Protein AF-A0A644U7Y7-F1 (afdb_monomer_lite)

Secondary structure (DSSP, 8-state):
--SSHHHHHHHHHHHHHHHHHHHHHHHHHHHHHHHHHHHHHHHHHHHHHHHHHHHHHHHHHHHHHHHHHHHHHHHHHHHHHHHHHHHHHHHHHT------TTSHHHHHHHHHHHHHHHHHHHHHHHHHTTTS-----PPPP------PPPPP----------S---HHHHHHHHHHHHHHHHHTT---EEEEE-TTS-TTEEEEEEEETTEEEEEEEETTTTEEEEEE--HHHHTGGGGTT-SS---EEEEEEETT---STTTTSBEEETTEEEEEEEEEEEE-TTS-EEEEEEEE-BSSS-S---EE---HHHHHHHHHHHHHHHHHHHHHHHTT--PPP-

Organism: NCBI:txid1076179

Structure (mmCIF, N/CA/C/O backbone):
data_AF-A0A644U7Y7-F1
#
_entry.id   AF-A0A644U7Y7-F1
#
loop_
_atom_site.group_PDB
_atom_site.id
_atom_site.type_symbol
_atom_site.label_atom_id
_atom_site.label_alt_id
_atom_site.label_comp_id
_atom_site.label_asym_id
_atom_site.label_entity_id
_atom_site.label_seq_id
_atom_site.pdbx_PDB_ins_code
_atom_site.Cartn_x
_atom_site.Cartn_y
_atom_site.Cartn_z
_atom_site.occupancy
_atom_site.B_iso_or_equiv
_atom_site.auth_seq_id
_atom_site.auth_comp_id
_atom_site.auth_asym_id
_atom_site.auth_atom_id
_atom_site.pdbx_PDB_model_num
ATOM 1 N N . MET A 1 1 ? -64.048 54.513 61.763 1.00 50.78 1 MET A N 1
ATOM 2 C CA . MET A 1 1 ? -64.328 53.272 61.010 1.00 50.78 1 MET A CA 1
ATOM 3 C C . MET A 1 1 ? -64.192 53.517 59.497 1.00 50.78 1 MET A C 1
ATOM 5 O O . MET A 1 1 ? -65.028 53.066 58.738 1.00 50.78 1 MET A O 1
ATOM 9 N N . GLU A 1 2 ? -63.136 54.206 59.029 1.00 49.72 2 GLU A N 1
ATOM 10 C CA . GLU A 1 2 ? -63.055 54.606 57.603 1.00 49.72 2 GLU A CA 1
ATOM 11 C C . GLU A 1 2 ? -61.626 54.684 57.024 1.00 49.72 2 GLU A C 1
ATOM 13 O O . GLU A 1 2 ? -61.395 55.284 55.9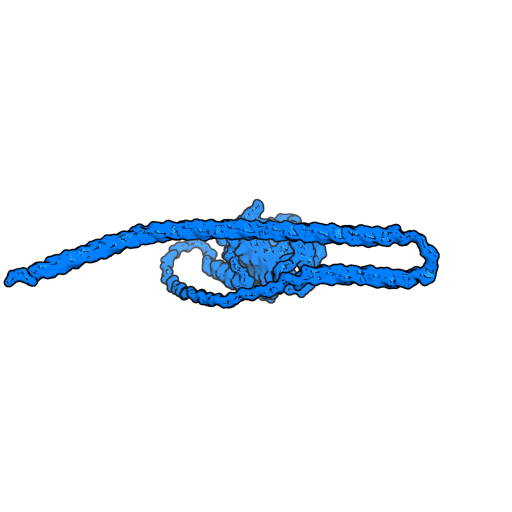85 1.00 49.72 2 GLU A O 1
ATOM 18 N N . THR A 1 3 ? -60.638 54.050 57.664 1.00 51.22 3 THR A N 1
ATOM 19 C CA . THR A 1 3 ? -59.220 54.133 57.241 1.00 51.22 3 THR A CA 1
ATOM 20 C C . THR A 1 3 ? -58.508 52.782 57.138 1.00 51.22 3 THR A C 1
ATOM 22 O O . THR A 1 3 ? -57.287 52.733 57.059 1.00 51.22 3 THR A O 1
ATOM 25 N N . ILE A 1 4 ? -59.254 51.669 57.098 1.00 49.62 4 ILE A N 1
ATOM 26 C CA . ILE A 1 4 ? -58.685 50.313 56.917 1.00 49.62 4 ILE A CA 1
ATOM 27 C C . ILE A 1 4 ? -59.185 49.647 55.614 1.00 49.62 4 ILE A C 1
ATOM 29 O O . ILE A 1 4 ? -58.542 48.739 55.095 1.00 49.62 4 ILE A O 1
ATOM 33 N N . GLY A 1 5 ? -60.268 50.149 55.003 1.00 46.16 5 GLY A N 1
ATOM 34 C CA . GLY A 1 5 ? -60.822 49.605 53.752 1.00 46.16 5 GLY A CA 1
ATOM 35 C C . GLY A 1 5 ? -60.051 49.974 52.476 1.00 46.16 5 GLY A C 1
ATOM 36 O O . GLY A 1 5 ? -60.063 49.207 51.518 1.00 46.16 5 GLY A O 1
ATOM 37 N N . ASN A 1 6 ? -59.326 51.100 52.461 1.00 46.91 6 ASN A N 1
ATOM 38 C CA . ASN A 1 6 ? -58.632 51.575 51.253 1.00 46.91 6 ASN A CA 1
ATOM 39 C C . ASN A 1 6 ? -57.268 50.910 51.005 1.00 46.91 6 ASN A C 1
ATOM 41 O O . ASN A 1 6 ? -56.763 50.936 49.885 1.00 46.91 6 ASN A O 1
ATOM 45 N N . SER A 1 7 ? -56.677 50.272 52.016 1.00 47.53 7 SER A N 1
ATOM 46 C CA . SER A 1 7 ? -55.340 49.674 51.898 1.00 47.53 7 SER A CA 1
ATOM 47 C C . SER A 1 7 ? -55.374 48.247 51.338 1.00 47.53 7 SER A C 1
ATOM 49 O O . SER A 1 7 ? -54.412 47.807 50.716 1.00 47.53 7 SER A O 1
ATOM 51 N N . ILE A 1 8 ? -56.490 47.525 51.500 1.00 50.78 8 ILE A N 1
ATOM 52 C CA . ILE A 1 8 ? -56.623 46.130 51.040 1.00 50.78 8 ILE A CA 1
ATOM 53 C C . ILE A 1 8 ? -56.932 46.067 49.533 1.00 50.78 8 ILE A C 1
ATOM 55 O O . ILE A 1 8 ? -56.407 45.199 48.836 1.00 50.78 8 ILE A O 1
ATOM 59 N N . GLY A 1 9 ? -57.694 47.028 48.996 1.00 46.50 9 GLY A N 1
ATOM 60 C CA . GLY A 1 9 ? -57.989 47.108 47.557 1.00 46.50 9 GLY A CA 1
ATOM 61 C C . GLY A 1 9 ? -56.761 47.426 46.693 1.00 46.50 9 GLY A C 1
ATOM 62 O O . GLY A 1 9 ? -56.581 46.838 45.626 1.00 46.50 9 GLY A O 1
ATOM 63 N N . ILE A 1 10 ? -55.864 48.287 47.184 1.00 49.59 10 ILE A N 1
ATOM 64 C CA . ILE A 1 10 ? -54.634 48.668 46.469 1.00 49.59 10 ILE A CA 1
ATOM 65 C C . ILE A 1 10 ? -53.638 47.498 46.431 1.00 49.59 10 ILE A C 1
ATOM 67 O O . ILE A 1 10 ? -53.015 47.249 45.399 1.00 49.59 10 ILE A O 1
ATOM 71 N N . ILE A 1 11 ? -53.541 46.711 47.507 1.00 52.34 11 ILE A N 1
ATOM 72 C CA . ILE A 1 11 ? -52.658 45.534 47.555 1.00 52.34 11 ILE A CA 1
ATOM 73 C C . ILE A 1 11 ? -53.160 44.422 46.611 1.00 52.34 11 ILE A C 1
ATOM 75 O O . ILE A 1 11 ? -52.349 43.768 45.953 1.00 52.34 11 ILE A O 1
ATOM 79 N N . TRP A 1 12 ? -54.479 44.252 46.454 1.00 45.38 12 TRP A N 1
ATOM 80 C CA . TRP A 1 12 ? -55.052 43.255 45.536 1.00 45.38 12 TRP A CA 1
ATOM 81 C C . TRP A 1 12 ? -54.927 43.651 44.048 1.00 45.38 12 TRP A C 1
ATOM 83 O O . TRP A 1 12 ? -54.677 42.791 43.197 1.00 45.38 12 TRP A O 1
ATOM 93 N N . MET A 1 13 ? -55.003 44.950 43.720 1.00 46.47 13 MET A N 1
ATOM 94 C CA . MET A 1 13 ? -54.740 45.452 42.357 1.00 46.47 13 MET A CA 1
ATOM 95 C C . MET A 1 13 ? -53.255 45.368 41.965 1.00 46.47 13 MET A C 1
ATOM 97 O O . MET A 1 13 ? -52.942 45.074 40.811 1.00 46.47 13 MET A O 1
ATOM 101 N N . ILE A 1 14 ? -52.329 45.555 42.912 1.00 49.19 14 ILE A N 1
ATOM 102 C CA . ILE A 1 14 ? -50.888 45.414 42.646 1.00 49.19 14 ILE A CA 1
ATOM 103 C C . ILE A 1 14 ? -50.509 43.932 42.466 1.00 49.19 14 ILE A C 1
ATOM 105 O O . ILE A 1 14 ? -49.752 43.597 41.553 1.00 49.19 14 ILE A O 1
ATOM 109 N N . ALA A 1 15 ? -51.084 43.019 43.257 1.00 46.19 15 ALA A N 1
ATOM 110 C CA . ALA A 1 15 ? -50.807 41.584 43.148 1.00 46.19 15 ALA A CA 1
ATOM 111 C C . ALA A 1 15 ? -51.308 40.967 41.825 1.00 46.19 15 ALA A C 1
ATOM 113 O O . ALA A 1 15 ? -50.611 40.156 41.215 1.00 46.19 15 ALA A O 1
ATOM 114 N N . THR A 1 16 ? -52.478 41.382 41.330 1.00 49.47 16 THR A N 1
ATOM 115 C CA . THR A 1 16 ? -53.026 40.889 40.049 1.00 49.47 16 THR A CA 1
ATOM 116 C C . THR A 1 16 ? -52.338 41.514 38.827 1.00 49.47 16 THR A C 1
ATOM 118 O O . THR A 1 16 ? -52.117 40.820 37.831 1.00 49.47 16 THR A O 1
ATOM 121 N N . GLY A 1 17 ? -51.886 42.771 38.920 1.00 42.03 17 GLY A N 1
ATOM 122 C CA . GLY A 1 17 ? -51.104 43.437 37.869 1.00 42.03 17 GLY A CA 1
ATOM 123 C C . GLY A 1 17 ? -49.688 42.871 37.680 1.00 42.03 17 GLY A C 1
ATOM 124 O O . GLY A 1 17 ? -49.226 42.740 36.543 1.00 42.03 17 GLY A O 1
ATOM 125 N N . ILE A 1 18 ? -49.016 42.472 38.767 1.00 46.22 18 ILE A N 1
ATOM 126 C CA . ILE A 1 18 ? -47.656 41.896 38.727 1.00 46.22 18 ILE A CA 1
ATOM 127 C C . ILE A 1 18 ? -47.672 40.447 38.208 1.00 46.22 18 ILE A C 1
ATOM 129 O O . ILE A 1 18 ? -46.791 40.048 37.445 1.00 46.22 18 ILE A O 1
ATOM 133 N N . ILE A 1 19 ? -48.702 39.660 38.540 1.00 47.00 19 ILE A N 1
ATOM 134 C CA . ILE A 1 19 ? -48.835 38.279 38.042 1.00 47.00 19 ILE A CA 1
ATOM 135 C C . ILE A 1 19 ? -49.225 38.270 36.551 1.00 47.00 19 ILE A C 1
ATOM 137 O O . ILE A 1 19 ? -48.676 37.481 35.779 1.00 47.00 19 ILE A O 1
ATOM 141 N N . GLY A 1 20 ? -50.083 39.199 36.107 1.00 41.22 20 GLY A N 1
ATOM 142 C CA . GLY A 1 20 ? -50.439 39.352 34.691 1.00 41.22 20 GLY A CA 1
ATOM 143 C C . GLY A 1 20 ? -49.260 39.771 33.803 1.00 41.22 20 GLY A C 1
ATOM 144 O O . GLY A 1 20 ? -49.077 39.221 32.717 1.00 41.22 20 GLY A O 1
ATOM 145 N N . THR A 1 21 ? -48.399 40.677 34.278 1.00 40.28 21 THR A N 1
ATOM 146 C CA . THR A 1 21 ? -47.194 41.097 33.537 1.00 40.28 21 THR A CA 1
ATOM 147 C C . THR A 1 21 ? -46.094 40.034 33.540 1.00 40.28 21 THR A C 1
ATOM 149 O O . THR A 1 21 ? -45.436 39.854 32.515 1.00 40.28 21 THR A O 1
ATOM 152 N N . ALA A 1 22 ? -45.940 39.248 34.610 1.00 38.81 22 ALA A N 1
ATOM 153 C CA . ALA A 1 22 ? -44.976 38.144 34.650 1.00 38.81 22 ALA A CA 1
ATOM 154 C C . ALA A 1 22 ? -45.348 36.983 33.703 1.00 38.81 22 ALA A C 1
ATOM 156 O O . ALA A 1 22 ? -44.465 36.394 33.076 1.00 38.81 22 ALA A O 1
ATOM 157 N N . VAL A 1 23 ? -46.642 36.682 33.534 1.00 44.91 23 VAL A N 1
ATOM 158 C CA . VAL A 1 23 ? -47.109 35.650 32.587 1.00 44.91 23 VAL A CA 1
ATOM 159 C C . VAL A 1 23 ? -47.013 36.140 31.135 1.00 44.91 23 VAL A C 1
ATOM 161 O O . VAL A 1 23 ? -46.586 35.379 30.263 1.00 44.91 23 VAL A O 1
ATOM 164 N N . PHE A 1 24 ? -47.281 37.425 30.874 1.00 39.00 24 PHE A N 1
ATOM 165 C CA . PHE A 1 24 ? -47.129 38.012 29.536 1.00 39.00 24 PHE A CA 1
ATOM 166 C C . PHE A 1 24 ? -45.652 38.165 29.118 1.00 39.00 24 PHE A C 1
ATOM 168 O O . PHE A 1 24 ? -45.314 37.937 27.956 1.00 39.00 24 PHE A O 1
ATOM 175 N N . LEU A 1 25 ? -44.739 38.456 30.057 1.00 38.16 25 LEU A N 1
ATOM 176 C CA . LEU A 1 25 ? -43.294 38.432 29.790 1.00 38.16 25 LEU A CA 1
ATOM 177 C C . LEU A 1 25 ? -42.752 37.007 29.610 1.00 38.16 25 LEU A C 1
ATOM 179 O O . LEU A 1 25 ? -41.892 36.804 28.754 1.00 38.16 25 LEU A O 1
ATOM 183 N N . LYS A 1 26 ? -43.274 36.005 30.331 1.00 37.81 26 LYS A N 1
ATOM 184 C CA . LYS A 1 26 ? -42.832 34.607 30.187 1.00 37.81 26 LYS A CA 1
ATOM 185 C C . LYS A 1 26 ? -43.320 33.963 28.882 1.00 37.81 26 LYS A C 1
ATOM 187 O O . LYS A 1 26 ? -42.565 33.209 28.276 1.00 37.81 26 LYS A O 1
ATOM 192 N N . MET A 1 27 ? -44.507 34.324 28.380 1.00 36.28 27 MET A N 1
ATOM 193 C CA . MET A 1 27 ? -44.962 33.907 27.042 1.00 36.28 27 MET A CA 1
ATOM 194 C C . MET A 1 27 ? -44.237 34.643 25.902 1.00 36.28 27 MET A C 1
ATOM 196 O O . MET A 1 27 ? -43.960 34.033 24.869 1.00 36.28 27 MET A O 1
ATOM 200 N N . ARG A 1 28 ? -43.837 35.911 26.088 1.00 36.03 28 ARG A N 1
ATOM 201 C CA . ARG A 1 28 ? -43.058 36.650 25.076 1.00 36.03 28 ARG A CA 1
ATOM 202 C C . ARG A 1 28 ? -41.595 36.191 25.000 1.00 36.03 28 ARG A C 1
ATOM 204 O O . ARG A 1 28 ? -41.033 36.191 23.912 1.00 36.03 28 ARG A O 1
ATOM 211 N N . TYR A 1 29 ? -41.001 35.725 26.104 1.00 34.88 29 TYR A N 1
ATOM 212 C CA . TYR A 1 29 ? -39.625 35.198 26.122 1.00 34.88 29 TYR A CA 1
ATOM 213 C C . TYR A 1 29 ? -39.488 33.814 25.467 1.00 34.88 29 TYR A C 1
ATOM 215 O O . TYR A 1 29 ? -38.440 33.503 24.905 1.00 34.88 29 TYR A O 1
ATOM 223 N N . ILE A 1 30 ? -40.548 32.999 25.496 1.00 45.88 30 ILE A N 1
ATOM 224 C CA . ILE A 1 30 ? -40.540 31.656 24.896 1.00 45.88 30 ILE A CA 1
ATOM 225 C C . ILE A 1 30 ? -40.768 31.722 23.375 1.00 45.88 30 ILE A C 1
ATOM 227 O O . ILE A 1 30 ? -40.183 30.929 22.651 1.00 45.88 30 ILE A O 1
ATOM 231 N N . TYR A 1 31 ? -41.516 32.709 22.862 1.00 38.62 31 TYR A N 1
ATOM 232 C CA . TYR A 1 31 ? -41.752 32.847 21.413 1.00 38.62 31 TYR A CA 1
ATOM 233 C C . TYR A 1 31 ? -40.745 33.746 20.669 1.00 38.62 31 TYR A C 1
ATOM 235 O O . TYR A 1 31 ? -40.512 33.537 19.481 1.00 38.62 31 TYR A O 1
ATOM 243 N N . PHE A 1 32 ? -40.105 34.720 21.333 1.00 37.88 32 PHE A N 1
ATOM 244 C CA . PHE A 1 32 ? -39.054 35.542 20.701 1.00 37.88 32 PHE A CA 1
ATOM 245 C C . PHE A 1 32 ? -37.636 34.976 20.862 1.00 37.88 32 PHE A C 1
ATOM 247 O O . PHE A 1 32 ? -36.735 35.396 20.137 1.00 37.88 32 PHE A O 1
ATOM 254 N N . GLY A 1 33 ? -37.422 34.019 21.771 1.00 39.59 33 GLY A N 1
ATOM 255 C CA . GLY A 1 33 ? -36.110 33.416 22.013 1.00 39.59 33 GLY A CA 1
ATOM 256 C C . GLY A 1 33 ? -35.583 32.594 20.835 1.00 39.59 33 GLY A C 1
ATOM 257 O O . GLY A 1 33 ? -34.396 32.677 20.528 1.00 39.59 33 GLY A O 1
ATOM 258 N N . ASP A 1 34 ? -36.449 31.861 20.136 1.00 45.19 34 ASP A N 1
ATOM 259 C CA . ASP A 1 34 ? -36.011 30.952 19.067 1.00 45.19 34 ASP A CA 1
ATOM 260 C C . ASP A 1 34 ? -35.859 31.657 17.712 1.00 45.19 34 ASP A C 1
ATOM 262 O O . ASP A 1 34 ? -34.921 31.372 16.966 1.00 45.19 34 ASP A O 1
ATOM 266 N N . VAL A 1 35 ? -36.680 32.676 17.433 1.00 48.91 35 VAL A N 1
ATOM 267 C CA . VAL A 1 35 ? -36.536 33.502 16.221 1.00 48.91 35 VAL A CA 1
ATOM 268 C C . VAL A 1 35 ? -35.328 34.441 16.335 1.00 48.91 35 VAL A C 1
ATOM 270 O O . VAL A 1 35 ? -34.557 34.570 15.384 1.00 48.91 35 VAL A O 1
ATOM 273 N N . ALA A 1 36 ? -35.082 35.033 17.512 1.00 41.41 36 ALA A N 1
ATOM 274 C CA . ALA A 1 36 ? -33.913 35.888 17.728 1.00 41.41 36 ALA A CA 1
ATOM 275 C C . ALA A 1 36 ? -32.595 35.095 17.751 1.00 41.41 36 ALA A C 1
ATOM 277 O O . ALA A 1 36 ? -31.592 35.588 17.241 1.00 41.41 36 ALA A O 1
ATOM 278 N N . LYS A 1 37 ? -32.580 33.853 18.261 1.00 42.69 37 LYS A N 1
ATOM 279 C CA . LYS A 1 37 ? -31.399 32.973 18.174 1.00 42.69 37 LYS A CA 1
ATOM 280 C C . LYS A 1 37 ? -31.112 32.531 16.740 1.00 42.69 37 LYS A C 1
ATOM 282 O O . LYS A 1 37 ? -29.949 32.525 16.348 1.00 42.69 37 LYS A O 1
ATOM 287 N N . GLY A 1 38 ? -32.144 32.239 15.945 1.00 47.25 38 GLY A N 1
ATOM 288 C CA . GLY A 1 38 ? -31.992 31.935 14.519 1.00 47.25 38 GLY A CA 1
ATOM 289 C C . GLY A 1 38 ? -31.467 33.126 13.712 1.00 47.25 38 GLY A C 1
ATOM 290 O O . GLY A 1 38 ? -30.531 32.978 12.930 1.00 47.25 38 GLY A O 1
ATOM 291 N N . MET A 1 39 ? -31.997 34.330 13.955 1.00 41.75 39 MET A N 1
ATOM 292 C CA . MET A 1 39 ? -31.566 35.550 13.262 1.00 41.75 39 MET A CA 1
ATOM 293 C C . MET A 1 39 ? -30.188 36.045 13.721 1.00 41.75 39 MET A C 1
ATOM 295 O O . MET A 1 39 ? -29.412 36.506 12.889 1.00 41.75 39 MET A O 1
ATOM 299 N N . PHE A 1 40 ? -29.836 35.903 15.003 1.00 40.78 40 PHE A N 1
ATOM 300 C CA . PHE A 1 40 ? -28.504 36.252 15.508 1.00 40.78 40 PHE A CA 1
ATOM 301 C C . PHE A 1 40 ? -27.449 35.220 15.086 1.00 40.78 40 PHE A C 1
ATOM 303 O O . PHE A 1 40 ? -26.340 35.607 14.742 1.00 40.78 40 PHE A O 1
ATOM 310 N N . SER A 1 41 ? -27.799 33.928 15.009 1.00 46.25 41 SER A N 1
ATOM 311 C CA . SER A 1 41 ? -26.946 32.887 14.416 1.00 46.25 41 SER A CA 1
ATOM 312 C C . SER A 1 41 ? -26.720 33.129 12.924 1.00 46.25 41 SER A C 1
ATOM 314 O O . SER A 1 41 ? -25.587 33.043 12.468 1.00 46.25 41 SER A O 1
ATOM 316 N N . ALA A 1 42 ? -27.765 33.466 12.162 1.00 48.94 42 ALA A N 1
ATOM 317 C CA . ALA A 1 42 ? -27.640 33.771 10.737 1.00 48.94 42 ALA A CA 1
ATOM 318 C C . ALA A 1 42 ? -26.843 35.064 10.494 1.00 48.94 42 ALA A C 1
ATOM 320 O O . ALA A 1 42 ? -26.008 35.117 9.594 1.00 48.94 42 ALA A O 1
ATOM 321 N N . TRP A 1 43 ? -27.032 36.087 11.333 1.00 40.66 43 TRP A N 1
ATOM 322 C CA . TRP A 1 43 ? -26.258 37.326 11.277 1.00 40.66 43 TRP A CA 1
ATOM 323 C C . TRP A 1 43 ? -24.788 37.103 11.664 1.00 40.66 43 TRP A C 1
ATOM 325 O O . TRP A 1 43 ? -23.900 37.574 10.958 1.00 40.66 43 TRP A O 1
ATOM 335 N N . LEU A 1 44 ? -24.506 36.307 12.702 1.00 37.69 44 LEU A N 1
ATOM 336 C CA . LEU A 1 44 ? -23.142 35.955 13.107 1.00 37.69 44 LEU A CA 1
ATOM 337 C C . LEU A 1 44 ? -22.448 35.072 12.054 1.00 37.69 44 LEU A C 1
ATOM 339 O O . LEU A 1 44 ? -21.278 35.294 11.764 1.00 37.69 44 LEU A O 1
ATOM 343 N N . SER A 1 45 ? -23.159 34.146 11.399 1.00 46.34 45 SER A N 1
ATOM 344 C CA . SER A 1 45 ? -22.625 33.363 10.273 1.00 46.34 45 SER A CA 1
ATOM 345 C C . SER A 1 45 ? -22.359 34.215 9.025 1.00 46.34 45 SER A C 1
ATOM 347 O O . SER A 1 45 ? -21.360 33.985 8.347 1.00 46.34 45 SER A O 1
ATOM 349 N N . CYS A 1 46 ? -23.178 35.233 8.743 1.00 41.38 46 CYS A N 1
ATOM 350 C CA . CYS A 1 46 ? -22.937 36.174 7.642 1.00 41.38 46 CYS A CA 1
ATOM 351 C C . CYS A 1 46 ? -21.777 37.145 7.933 1.00 41.38 46 CYS A C 1
ATOM 353 O O . CYS A 1 46 ? -20.982 37.425 7.038 1.00 41.38 46 CYS A O 1
ATOM 355 N N . VAL A 1 47 ? -21.631 37.622 9.175 1.00 40.56 47 VAL A N 1
ATOM 356 C CA . VAL A 1 47 ? -20.533 38.519 9.585 1.00 40.56 47 VAL A CA 1
ATOM 357 C C . VAL A 1 47 ? -19.199 37.764 9.688 1.00 40.56 47 VAL A C 1
ATOM 359 O O . VAL A 1 47 ? -18.172 38.274 9.241 1.00 40.56 47 VAL A O 1
ATOM 362 N N . VAL A 1 48 ? -19.204 36.518 10.178 1.00 46.50 48 VAL A N 1
ATOM 363 C CA . VAL A 1 48 ? -18.014 35.646 10.188 1.00 46.50 48 VAL A CA 1
ATOM 364 C C . VAL A 1 48 ? -17.668 35.174 8.769 1.00 46.50 48 VAL A C 1
ATOM 366 O O . VAL A 1 48 ? -16.497 35.182 8.399 1.00 46.50 48 VAL A O 1
ATOM 369 N N . GLY A 1 49 ? -18.660 34.861 7.928 1.00 43.41 49 GLY A N 1
ATOM 370 C CA . GLY A 1 49 ? -18.449 34.513 6.518 1.00 43.41 49 GLY A CA 1
ATOM 371 C C . GLY A 1 49 ? -17.846 35.658 5.696 1.00 43.41 49 GLY A C 1
ATOM 372 O O . GLY A 1 49 ? -16.903 35.436 4.941 1.00 43.41 49 GLY A O 1
ATOM 373 N N . ALA A 1 50 ? -18.308 36.897 5.892 1.00 37.19 50 ALA A N 1
ATOM 374 C CA . ALA A 1 50 ? -17.749 38.071 5.216 1.00 37.19 50 ALA A CA 1
ATOM 375 C C . ALA A 1 50 ? -16.312 38.395 5.675 1.00 37.19 50 ALA A C 1
ATOM 377 O O . ALA A 1 50 ? -15.470 38.752 4.850 1.00 37.19 50 ALA A O 1
ATOM 378 N N . GLY A 1 51 ? -15.999 38.209 6.965 1.00 38.88 51 GLY A N 1
ATOM 379 C CA . GLY A 1 51 ? -14.637 38.357 7.492 1.00 38.88 51 GLY A CA 1
ATOM 380 C C . GLY A 1 51 ? -13.666 37.289 6.975 1.00 38.88 51 GLY A C 1
ATOM 381 O O . GLY A 1 51 ? -12.517 37.598 6.662 1.00 38.88 51 GLY A O 1
ATOM 382 N N . VAL A 1 52 ? -14.135 36.048 6.808 1.00 45.56 52 VAL A N 1
ATOM 383 C CA . VAL A 1 52 ? -13.345 34.950 6.229 1.00 45.56 52 VAL A CA 1
ATOM 384 C C . VAL A 1 52 ? -13.119 35.164 4.729 1.00 45.56 52 VAL A C 1
ATOM 386 O O . VAL A 1 52 ? -12.004 34.966 4.259 1.00 45.56 52 VAL A O 1
ATOM 389 N N . VAL A 1 53 ? -14.112 35.652 3.979 1.00 45.09 53 VAL A N 1
ATOM 390 C CA . VAL A 1 53 ? -13.959 35.944 2.540 1.00 45.09 53 VAL A CA 1
ATOM 391 C C . VAL A 1 53 ? -13.005 37.120 2.298 1.00 45.09 53 VAL A C 1
ATOM 393 O O . VAL A 1 53 ? -12.130 37.018 1.440 1.00 45.09 53 VAL A O 1
ATOM 396 N N . LEU A 1 54 ? -13.087 38.201 3.083 1.00 40.00 54 LEU A N 1
ATOM 397 C CA . LEU A 1 54 ? -12.132 39.316 2.992 1.00 40.00 54 LEU A CA 1
ATOM 398 C C . LEU A 1 54 ? -10.720 38.911 3.448 1.00 40.00 54 LEU A C 1
ATOM 400 O O . LEU A 1 54 ? -9.736 39.338 2.845 1.00 40.00 54 LEU A O 1
ATOM 404 N N . GLY A 1 55 ? -10.615 38.034 4.452 1.00 44.22 55 GLY A N 1
ATOM 405 C CA . GLY A 1 55 ? -9.349 37.443 4.886 1.00 44.22 55 GLY A CA 1
ATOM 406 C C . GLY A 1 55 ? -8.709 36.556 3.816 1.00 44.22 55 GLY A C 1
ATOM 407 O O . GLY A 1 55 ? -7.513 36.678 3.571 1.00 44.22 55 GLY A O 1
ATOM 408 N N . ILE A 1 56 ? -9.501 35.729 3.124 1.00 50.62 56 ILE A N 1
ATOM 409 C CA . ILE A 1 56 ? -9.043 34.873 2.018 1.00 50.62 56 ILE A CA 1
ATOM 410 C C . ILE A 1 56 ? -8.609 35.720 0.816 1.00 50.62 56 ILE A C 1
ATOM 412 O O . ILE A 1 56 ? -7.559 35.450 0.242 1.00 50.62 56 ILE A O 1
ATOM 416 N N . ILE A 1 57 ? -9.349 36.777 0.464 1.00 49.91 57 ILE A N 1
ATOM 417 C CA . ILE A 1 57 ? -8.962 37.694 -0.622 1.00 49.91 57 ILE A CA 1
ATOM 418 C C . ILE A 1 57 ? -7.657 38.428 -0.275 1.00 49.91 57 ILE A C 1
ATOM 420 O O . ILE A 1 57 ? -6.777 38.535 -1.128 1.00 49.91 57 ILE A O 1
ATOM 424 N N . GLY A 1 58 ? -7.484 38.868 0.977 1.00 45.47 58 GLY A N 1
ATOM 425 C CA . GLY A 1 58 ? -6.229 39.457 1.455 1.00 45.47 58 GLY A CA 1
ATOM 426 C C . GLY A 1 58 ? -5.056 38.470 1.442 1.00 45.47 58 GLY A C 1
ATOM 427 O O . GLY A 1 58 ? -3.947 38.834 1.052 1.00 45.47 58 GLY A O 1
ATOM 428 N N . TRP A 1 59 ? -5.302 37.205 1.792 1.00 59.38 59 TRP A N 1
ATOM 429 C CA . TRP A 1 59 ? -4.300 36.137 1.741 1.00 59.38 59 TRP A CA 1
ATOM 430 C C . TRP A 1 59 ? -3.892 35.790 0.307 1.00 59.38 59 TRP A C 1
ATOM 432 O O . TRP A 1 59 ? -2.706 35.649 0.022 1.00 59.38 59 TRP A O 1
ATOM 442 N N . ILE A 1 60 ? -4.858 35.712 -0.613 1.00 59.03 60 ILE A N 1
ATOM 443 C CA . ILE A 1 60 ? -4.612 35.468 -2.038 1.00 59.03 60 ILE A CA 1
ATOM 444 C C . ILE A 1 60 ? -3.849 36.647 -2.653 1.00 59.03 60 ILE A C 1
ATOM 446 O O . ILE A 1 60 ? -2.870 36.429 -3.361 1.00 59.03 60 ILE A O 1
ATOM 450 N N . ALA A 1 61 ? -4.226 37.890 -2.339 1.00 55.69 61 ALA A N 1
ATOM 451 C CA . ALA A 1 61 ? -3.497 39.073 -2.794 1.00 55.69 61 ALA A CA 1
ATOM 452 C C . ALA A 1 61 ? -2.053 39.098 -2.257 1.00 55.69 61 ALA A C 1
ATOM 454 O O . ALA A 1 61 ? -1.121 39.354 -3.018 1.00 55.69 61 ALA A O 1
ATOM 455 N N . GLY A 1 62 ? -1.847 38.757 -0.980 1.00 57.66 62 GLY A N 1
ATOM 456 C CA . GLY A 1 62 ? -0.514 38.635 -0.384 1.00 57.66 62 GLY A CA 1
ATOM 457 C C . GLY A 1 62 ? 0.330 37.525 -1.019 1.00 57.66 62 GLY A C 1
ATOM 458 O O . GLY A 1 62 ? 1.500 37.741 -1.333 1.00 57.66 62 GLY A O 1
ATOM 459 N N . ALA A 1 63 ? -0.270 36.362 -1.285 1.00 61.31 63 ALA A N 1
ATOM 460 C CA . ALA A 1 63 ? 0.399 35.249 -1.954 1.00 61.31 63 ALA A CA 1
ATOM 461 C C . ALA A 1 63 ? 0.787 35.598 -3.402 1.00 61.31 63 ALA A C 1
ATOM 463 O O . ALA A 1 63 ? 1.900 35.293 -3.827 1.00 61.31 63 ALA A O 1
ATOM 464 N N . ILE A 1 64 ? -0.080 36.298 -4.140 1.00 66.88 64 ILE A N 1
ATOM 465 C CA . ILE A 1 64 ? 0.210 36.767 -5.503 1.00 66.88 64 ILE A CA 1
ATOM 466 C C . ILE A 1 64 ? 1.369 37.772 -5.495 1.00 66.88 64 ILE A C 1
ATOM 468 O O . ILE A 1 64 ? 2.275 37.660 -6.320 1.00 66.88 64 ILE A O 1
ATOM 472 N N . VAL A 1 65 ? 1.397 38.711 -4.543 1.00 70.19 65 VAL A N 1
ATOM 473 C CA . VAL A 1 65 ? 2.508 39.667 -4.401 1.00 70.19 65 VAL A CA 1
ATOM 474 C C . VAL A 1 65 ? 3.826 38.945 -4.104 1.00 70.19 65 VAL A C 1
ATOM 476 O O . VAL A 1 65 ? 4.841 39.269 -4.717 1.00 70.19 65 VAL A O 1
ATOM 479 N N . LEU A 1 66 ? 3.824 37.927 -3.239 1.00 60.66 66 LEU A N 1
ATOM 480 C CA . LEU A 1 66 ? 5.023 37.134 -2.938 1.00 60.66 66 LEU A CA 1
ATOM 481 C C . LEU A 1 66 ? 5.521 36.329 -4.145 1.00 60.66 66 LEU A C 1
ATOM 483 O O . LEU A 1 66 ? 6.727 36.274 -4.386 1.00 60.66 66 LEU A O 1
ATOM 487 N N . VAL A 1 67 ? 4.611 35.761 -4.940 1.00 71.88 67 VAL A N 1
ATOM 488 C CA . VAL A 1 67 ? 4.963 35.068 -6.187 1.00 71.88 67 VAL A CA 1
ATOM 489 C C . VAL A 1 67 ? 5.569 36.051 -7.191 1.00 71.88 67 VAL A C 1
ATOM 491 O O . VAL A 1 67 ? 6.627 35.770 -7.751 1.00 71.88 67 VAL A O 1
ATOM 494 N N . ILE A 1 68 ? 4.975 37.235 -7.368 1.00 68.50 68 ILE A N 1
ATOM 495 C CA . ILE A 1 68 ? 5.504 38.275 -8.265 1.00 68.50 68 ILE A CA 1
ATOM 496 C C . ILE A 1 68 ? 6.893 38.741 -7.807 1.00 68.50 68 ILE A C 1
ATOM 498 O O . ILE A 1 68 ? 7.804 38.837 -8.628 1.00 68.50 68 ILE A O 1
ATOM 502 N N . ILE A 1 69 ? 7.092 38.972 -6.505 1.00 66.62 69 ILE A N 1
ATOM 503 C CA . ILE A 1 69 ? 8.401 39.339 -5.946 1.00 66.62 69 ILE A CA 1
ATOM 504 C C . ILE A 1 69 ? 9.425 38.220 -6.187 1.00 66.62 69 ILE A C 1
ATOM 506 O O . ILE A 1 69 ? 10.547 38.510 -6.599 1.00 66.62 69 ILE A O 1
ATOM 510 N N . SER A 1 70 ? 9.045 36.950 -6.013 1.00 66.88 70 SER A N 1
ATOM 511 C CA . SER A 1 70 ? 9.925 35.810 -6.298 1.00 66.88 70 SER A CA 1
ATOM 512 C C . SER A 1 70 ? 10.325 35.751 -7.775 1.00 66.88 70 SER A C 1
ATOM 514 O O . SER A 1 70 ? 11.506 35.566 -8.064 1.00 66.88 70 SER A O 1
ATOM 516 N N . PHE A 1 71 ? 9.391 35.984 -8.704 1.00 68.25 71 PHE A N 1
ATOM 517 C CA . PHE A 1 71 ? 9.698 36.052 -10.136 1.00 68.25 71 PHE A CA 1
ATOM 518 C C . PHE A 1 71 ? 10.618 37.227 -10.482 1.00 68.25 71 PHE A C 1
ATOM 520 O O . PHE A 1 71 ? 11.556 37.051 -11.258 1.00 68.25 71 PHE A O 1
ATOM 527 N N . ILE A 1 72 ? 10.404 38.403 -9.881 1.00 72.75 72 ILE A N 1
ATOM 528 C CA . ILE A 1 72 ? 11.270 39.574 -10.074 1.00 72.75 72 ILE A CA 1
ATOM 529 C C . ILE A 1 72 ? 12.688 39.273 -9.570 1.00 72.75 72 ILE A C 1
ATOM 531 O O . ILE A 1 72 ? 13.655 39.524 -10.287 1.00 72.75 72 ILE A O 1
ATOM 535 N N . ILE A 1 73 ? 12.830 38.681 -8.381 1.00 69.31 73 ILE A N 1
ATOM 536 C CA . ILE A 1 73 ? 14.138 38.317 -7.816 1.00 69.31 73 ILE A CA 1
ATOM 537 C C . ILE A 1 73 ? 14.849 37.285 -8.705 1.00 69.31 73 ILE A C 1
ATOM 539 O O . ILE A 1 73 ? 16.010 37.488 -9.060 1.00 69.31 73 ILE A O 1
ATOM 543 N N . SER A 1 74 ? 14.164 36.219 -9.132 1.00 69.25 74 SER A N 1
ATOM 544 C CA . SER A 1 74 ? 14.738 35.209 -10.035 1.00 69.25 74 SER A CA 1
ATOM 545 C C . SER A 1 74 ? 15.138 35.788 -11.397 1.00 69.25 74 SER A C 1
ATOM 547 O O . SER A 1 74 ? 16.170 35.402 -11.956 1.00 69.25 74 SER A O 1
ATOM 549 N N . TYR A 1 75 ? 14.362 36.742 -11.918 1.00 71.50 75 TYR A N 1
ATOM 550 C CA . TYR A 1 75 ? 14.667 37.447 -13.161 1.00 71.50 75 TYR A CA 1
ATOM 551 C C . TYR A 1 75 ? 15.934 38.307 -13.031 1.00 71.50 75 TYR A C 1
ATOM 553 O O . TYR A 1 75 ? 16.830 38.209 -13.872 1.00 71.50 75 TYR A O 1
ATOM 561 N N . TRP A 1 76 ? 16.078 39.068 -11.940 1.00 69.94 76 TRP A N 1
ATOM 562 C CA . TRP A 1 76 ? 17.287 39.859 -11.679 1.00 69.94 76 TRP A CA 1
ATOM 563 C C . TRP A 1 76 ? 18.526 38.988 -11.449 1.00 69.94 76 TRP A C 1
ATOM 565 O O . TRP A 1 76 ? 19.587 39.305 -11.983 1.00 69.94 76 TRP A O 1
ATOM 575 N N . ILE A 1 77 ? 18.402 37.862 -10.738 1.00 71.06 77 ILE A N 1
ATOM 576 C CA . ILE A 1 77 ? 19.508 36.903 -10.556 1.00 71.06 77 ILE A CA 1
ATOM 577 C C . ILE A 1 77 ? 19.971 36.345 -11.910 1.00 71.06 77 ILE A C 1
ATOM 579 O O . ILE A 1 77 ? 21.173 36.243 -12.153 1.00 71.06 77 ILE A O 1
ATOM 583 N N . SER A 1 78 ? 19.036 36.042 -12.814 1.00 68.75 78 SER A N 1
ATOM 584 C CA . SER A 1 78 ? 19.355 35.514 -14.147 1.00 68.75 78 SER A CA 1
ATOM 585 C C . SER A 1 78 ? 20.040 36.556 -15.038 1.00 68.75 78 SER A C 1
ATOM 587 O O . SER A 1 78 ? 21.015 36.234 -15.716 1.00 68.75 78 SER A O 1
ATOM 589 N N . ILE A 1 79 ? 19.588 37.816 -15.000 1.00 70.69 79 ILE A N 1
ATOM 590 C CA . ILE A 1 79 ? 20.225 38.918 -15.739 1.00 70.69 79 ILE A CA 1
ATOM 591 C C . ILE A 1 79 ? 21.636 39.182 -15.213 1.00 70.69 79 ILE A C 1
ATOM 593 O O . ILE A 1 79 ? 22.577 39.261 -16.001 1.00 70.69 79 ILE A O 1
ATOM 597 N N . VAL A 1 80 ? 21.805 39.290 -13.893 1.00 69.12 80 VAL A N 1
ATOM 598 C CA . VAL A 1 80 ? 23.117 39.558 -13.289 1.00 69.12 80 VAL A CA 1
ATOM 599 C C . VAL A 1 80 ? 24.075 38.389 -13.544 1.00 69.12 80 VAL A C 1
ATOM 601 O O . VAL A 1 80 ? 25.219 38.619 -13.930 1.00 69.12 80 VAL A O 1
ATOM 604 N N . GLY A 1 81 ? 23.602 37.143 -13.433 1.00 66.56 81 GLY A N 1
ATOM 605 C CA . GLY A 1 81 ? 24.382 35.954 -13.787 1.00 66.56 81 GLY A CA 1
ATOM 606 C C . GLY A 1 81 ? 24.794 35.923 -15.263 1.00 66.56 81 GLY A C 1
ATOM 607 O O . GLY A 1 81 ? 25.951 35.639 -15.572 1.00 66.56 81 GLY A O 1
ATOM 608 N N . GLY A 1 82 ? 23.885 36.288 -16.173 1.00 65.31 82 GLY A N 1
ATOM 609 C CA . GLY A 1 82 ? 24.164 36.382 -17.609 1.00 65.31 82 GLY A CA 1
ATOM 610 C C . GLY A 1 82 ? 25.180 37.474 -17.959 1.00 65.31 82 GLY A C 1
ATOM 611 O O . GLY A 1 82 ? 26.080 37.237 -18.764 1.00 65.31 82 GLY A O 1
ATOM 612 N N . ILE A 1 83 ? 25.097 38.643 -17.314 1.00 65.44 83 ILE A N 1
ATOM 613 C CA . ILE A 1 83 ? 26.066 39.736 -17.493 1.00 65.44 83 ILE A CA 1
ATOM 614 C C . ILE A 1 83 ? 27.449 39.319 -16.977 1.00 65.44 83 ILE A C 1
ATOM 616 O O . ILE A 1 83 ? 28.440 39.539 -17.668 1.00 65.44 83 ILE A O 1
ATOM 620 N N . ILE A 1 84 ? 27.535 38.664 -15.814 1.00 65.94 84 ILE A N 1
ATOM 621 C CA . ILE A 1 84 ? 28.811 38.162 -15.273 1.00 65.94 84 ILE A CA 1
ATOM 622 C C . ILE A 1 84 ? 29.442 37.128 -16.219 1.00 65.94 84 ILE A C 1
ATOM 624 O O . ILE A 1 84 ? 30.650 37.175 -16.456 1.00 65.94 84 ILE A O 1
ATOM 628 N N . LEU A 1 85 ? 28.639 36.236 -16.810 1.00 61.97 85 LEU A N 1
ATOM 629 C CA . LEU A 1 85 ? 29.117 35.255 -17.788 1.00 61.97 85 LEU A CA 1
ATOM 630 C C . LEU A 1 85 ? 29.631 35.930 -19.074 1.00 61.97 85 LEU A C 1
ATOM 632 O O . LEU A 1 85 ? 30.693 35.567 -19.578 1.00 61.97 85 LEU A O 1
ATOM 636 N N . LEU A 1 86 ? 28.913 36.938 -19.580 1.00 57.91 86 LEU A N 1
ATOM 637 C CA . LEU A 1 86 ? 29.296 37.692 -20.779 1.00 57.91 86 LEU A CA 1
ATOM 638 C C . LEU A 1 86 ? 30.558 38.537 -20.564 1.00 57.91 86 LEU A C 1
ATOM 640 O O . LEU A 1 86 ? 31.426 38.551 -21.435 1.00 57.91 86 LEU A O 1
ATOM 644 N N . VAL A 1 87 ? 30.711 39.187 -19.405 1.00 61.31 87 VAL A N 1
ATOM 645 C CA . VAL A 1 87 ? 31.950 39.907 -19.062 1.00 61.31 87 VAL A CA 1
ATOM 646 C C . VAL A 1 87 ? 33.112 38.926 -18.876 1.00 61.31 87 VAL A C 1
ATOM 648 O O . VAL A 1 87 ? 34.205 39.186 -19.372 1.00 61.31 87 VAL A O 1
ATOM 651 N N . GLY A 1 88 ? 32.882 37.765 -18.252 1.00 55.28 88 GLY A N 1
ATOM 652 C CA . GLY A 1 88 ? 33.897 36.714 -18.125 1.00 55.28 88 GLY A CA 1
ATOM 653 C C . GLY A 1 88 ? 34.394 36.194 -19.479 1.00 55.28 88 GLY A C 1
ATOM 654 O O . GLY A 1 88 ? 35.600 36.052 -19.679 1.00 55.28 88 GLY A O 1
ATOM 655 N N . LEU A 1 89 ? 33.487 35.980 -20.436 1.00 53.28 89 LEU A N 1
ATOM 656 C CA . LEU A 1 89 ? 33.831 35.554 -21.797 1.00 53.28 89 LEU A CA 1
ATOM 657 C C . LEU A 1 89 ? 34.481 36.678 -22.625 1.00 53.28 89 LEU A C 1
ATOM 659 O O . LEU A 1 89 ? 35.402 36.405 -23.393 1.00 53.28 89 LEU A O 1
ATOM 663 N N . GLY A 1 90 ? 34.078 37.938 -22.432 1.00 50.41 90 GLY A N 1
ATOM 664 C CA . GLY A 1 90 ? 34.707 39.099 -23.074 1.00 50.41 90 GLY A CA 1
ATOM 665 C C . GLY A 1 90 ? 36.146 39.356 -22.607 1.00 50.41 90 GLY A C 1
ATOM 666 O O . GLY A 1 90 ? 36.996 39.735 -23.410 1.00 50.41 90 GLY A O 1
ATOM 667 N N . VAL A 1 91 ? 36.453 39.079 -21.334 1.00 51.75 91 VAL A N 1
ATOM 668 C CA . VAL A 1 91 ? 37.828 39.134 -20.801 1.00 51.75 91 VAL A CA 1
ATOM 669 C C . VAL A 1 91 ? 38.693 37.990 -21.351 1.00 51.75 91 VAL A C 1
ATOM 671 O O . VAL A 1 91 ? 39.885 38.184 -21.575 1.00 51.75 91 VAL A O 1
ATOM 674 N N . LEU A 1 92 ? 38.101 36.827 -21.644 1.00 46.62 92 LEU A N 1
ATOM 675 C CA . LEU A 1 92 ? 38.787 35.695 -22.283 1.00 46.62 92 LEU A CA 1
ATOM 676 C C . LEU A 1 92 ? 39.044 35.905 -23.788 1.00 46.62 92 LEU A C 1
ATOM 678 O O . LEU A 1 92 ? 40.016 35.367 -24.308 1.00 46.62 92 LEU A O 1
ATOM 682 N N . GLY A 1 93 ? 38.218 36.697 -24.479 1.00 44.66 93 GLY A N 1
ATOM 683 C CA . GLY A 1 93 ? 38.374 36.989 -25.911 1.00 44.66 93 GLY A CA 1
ATOM 684 C C . GLY A 1 93 ? 39.432 38.046 -26.257 1.00 44.66 93 GLY A C 1
ATOM 685 O O . GLY A 1 93 ? 39.903 38.073 -27.388 1.00 44.66 93 GLY A O 1
ATOM 686 N N . ASN A 1 94 ? 39.835 38.890 -25.299 1.00 43.34 94 ASN A N 1
ATOM 687 C CA . ASN A 1 94 ? 40.784 39.994 -25.519 1.00 43.34 94 ASN A CA 1
ATOM 688 C C . ASN A 1 94 ? 42.231 39.700 -25.069 1.00 43.34 94 ASN A C 1
ATOM 690 O O . ASN A 1 94 ? 43.056 40.610 -25.037 1.00 43.34 94 ASN A O 1
ATOM 694 N N . MET A 1 95 ? 42.570 38.449 -24.744 1.00 44.00 95 MET A N 1
ATOM 695 C CA . MET A 1 95 ? 43.958 38.020 -24.521 1.00 44.00 95 MET A CA 1
ATOM 696 C C . MET A 1 95 ? 44.404 37.074 -25.642 1.00 44.00 95 MET A C 1
ATOM 698 O O . MET A 1 95 ? 44.674 35.900 -25.402 1.00 44.00 95 MET A O 1
ATOM 702 N N . SER A 1 96 ? 44.457 37.595 -26.871 1.00 49.44 96 SER A N 1
ATOM 703 C CA . SER A 1 96 ? 45.223 36.996 -27.969 1.00 49.44 96 SER A CA 1
ATOM 704 C C . SER A 1 96 ? 46.473 37.839 -28.203 1.00 49.44 96 SER A C 1
ATOM 706 O O . SER A 1 96 ? 46.380 39.042 -28.431 1.00 49.44 96 SER A O 1
ATOM 708 N N . ASP A 1 97 ? 47.604 37.146 -28.131 1.00 49.41 97 ASP A N 1
ATOM 709 C CA . ASP A 1 97 ? 48.931 37.477 -28.651 1.00 49.41 97 ASP A CA 1
ATOM 710 C C . ASP A 1 97 ? 49.732 38.600 -27.974 1.00 49.41 97 ASP A C 1
ATOM 712 O O . ASP A 1 97 ? 49.693 39.778 -28.322 1.00 49.41 97 ASP A O 1
ATOM 716 N N . GLY A 1 98 ? 50.575 38.156 -27.038 1.00 41.50 98 GLY A N 1
ATOM 717 C CA . GLY A 1 98 ? 51.792 38.837 -26.611 1.00 41.50 98 GLY A CA 1
ATOM 718 C C . GLY A 1 98 ? 52.843 37.795 -26.223 1.00 41.50 98 GLY A C 1
ATOM 719 O O . GLY A 1 98 ? 52.795 37.247 -25.123 1.00 41.50 98 GLY A O 1
ATOM 720 N N . ASP A 1 99 ? 53.756 37.494 -27.147 1.00 49.75 99 ASP A N 1
ATOM 721 C CA . ASP A 1 99 ? 54.849 36.525 -27.008 1.00 49.75 99 ASP A CA 1
ATOM 722 C C . ASP A 1 99 ? 55.830 36.897 -25.878 1.00 49.75 99 ASP A C 1
ATOM 724 O O . ASP A 1 99 ? 56.598 37.851 -26.005 1.00 49.75 99 ASP A O 1
ATOM 728 N N . ASN A 1 100 ? 55.861 36.114 -24.788 1.00 48.28 100 ASN A N 1
ATOM 729 C CA . ASN A 1 100 ? 57.039 35.985 -23.915 1.00 48.28 100 ASN A CA 1
ATOM 730 C C . ASN A 1 100 ? 57.001 34.665 -23.093 1.00 48.28 100 ASN A C 1
ATOM 732 O O . ASN A 1 100 ? 56.111 34.500 -22.249 1.00 48.28 100 ASN A O 1
ATOM 736 N N . PRO A 1 101 ? 57.934 33.709 -23.294 1.00 47.94 101 PRO A N 1
ATOM 737 C CA . PRO A 1 101 ? 57.842 32.361 -22.713 1.00 47.94 101 PRO A CA 1
ATOM 738 C C . PRO A 1 101 ? 58.083 32.275 -21.194 1.00 47.94 101 PRO A C 1
ATOM 740 O O . PRO A 1 101 ? 57.659 31.296 -20.576 1.00 47.94 101 PRO A O 1
ATOM 743 N N . ASP A 1 102 ? 58.656 33.299 -20.556 1.00 50.50 102 ASP A N 1
ATOM 744 C CA . ASP A 1 102 ? 59.012 33.237 -19.125 1.00 50.50 102 ASP A CA 1
ATOM 745 C C . ASP A 1 102 ? 57.876 33.656 -18.170 1.00 50.50 102 ASP A C 1
ATOM 747 O O . ASP A 1 102 ? 57.962 33.462 -16.956 1.00 50.50 102 ASP A O 1
ATOM 751 N N . GLN A 1 103 ? 56.760 34.176 -18.695 1.00 43.84 103 GLN A N 1
ATOM 752 C CA . GLN A 1 103 ? 55.594 34.593 -17.896 1.00 43.84 103 GLN A CA 1
ATOM 753 C C . GLN A 1 103 ? 54.427 33.581 -17.923 1.00 43.84 103 GLN A C 1
ATOM 755 O O . GLN A 1 103 ? 53.450 33.718 -17.179 1.00 43.84 103 GLN A O 1
ATOM 760 N N . ALA A 1 104 ? 54.523 32.533 -18.750 1.00 45.06 104 ALA A N 1
ATOM 761 C CA . ALA A 1 104 ? 53.436 31.587 -19.011 1.00 45.06 104 ALA A CA 1
ATOM 762 C C . ALA A 1 104 ? 53.248 30.513 -17.916 1.00 45.06 104 ALA A C 1
ATOM 764 O O . ALA A 1 104 ? 52.137 30.002 -17.729 1.00 45.06 104 ALA A O 1
ATOM 765 N N . SER A 1 105 ? 54.295 30.170 -17.157 1.00 45.38 105 SER A N 1
ATOM 766 C CA . SER A 1 105 ? 54.217 29.154 -16.091 1.00 45.38 105 SER A CA 1
ATOM 767 C C . SER A 1 105 ? 53.518 29.685 -14.829 1.00 45.38 105 SER A C 1
ATOM 769 O O . SER A 1 105 ? 52.706 28.981 -14.221 1.00 45.38 105 SER A O 1
ATOM 771 N N . ASN A 1 106 ? 53.734 30.960 -14.497 1.00 45.56 106 ASN A N 1
ATOM 772 C CA . ASN A 1 106 ? 53.187 31.606 -13.301 1.00 45.56 106 ASN A CA 1
ATOM 773 C C . ASN A 1 106 ? 51.697 31.971 -13.464 1.00 45.56 106 ASN A C 1
ATOM 775 O O . ASN A 1 106 ? 50.915 31.865 -12.513 1.00 45.56 106 ASN A O 1
ATOM 779 N N . ASN A 1 107 ? 51.262 32.301 -14.687 1.00 49.00 107 ASN A N 1
ATOM 780 C CA . ASN A 1 107 ? 49.857 32.596 -14.991 1.00 49.00 107 ASN A CA 1
ATOM 781 C C . ASN A 1 107 ? 48.982 31.336 -15.102 1.00 49.00 107 ASN A C 1
ATOM 783 O O . ASN A 1 107 ? 47.818 31.372 -14.705 1.00 49.00 107 ASN A O 1
ATOM 787 N N . LYS A 1 108 ? 49.523 30.182 -15.526 1.00 45.50 108 LYS A N 1
ATOM 788 C CA . LYS A 1 108 ? 48.768 28.910 -15.538 1.00 45.50 108 LYS A CA 1
ATOM 789 C C . LYS A 1 108 ? 48.428 28.399 -14.134 1.00 45.50 108 LYS A C 1
ATOM 791 O O . LYS A 1 108 ? 47.339 27.862 -13.923 1.00 45.50 108 LYS A O 1
ATOM 796 N N . VAL A 1 109 ? 49.332 28.578 -13.167 1.00 47.78 109 VAL A N 1
ATOM 797 C CA . VAL A 1 109 ? 49.098 28.202 -11.759 1.00 47.78 109 VAL A CA 1
ATOM 798 C C . VAL A 1 109 ? 48.136 29.183 -11.079 1.00 47.78 109 VAL A C 1
ATOM 800 O O . VAL A 1 109 ? 47.290 28.767 -10.287 1.00 47.78 109 VAL A O 1
ATOM 803 N N . THR A 1 110 ? 48.200 30.466 -11.438 1.00 47.06 110 THR A N 1
ATOM 804 C CA . THR A 1 110 ? 47.306 31.509 -10.913 1.00 47.06 110 THR A CA 1
ATOM 805 C C . THR A 1 110 ? 45.882 31.387 -11.481 1.00 47.06 110 THR A C 1
ATOM 807 O O . THR A 1 110 ? 44.918 31.461 -10.721 1.00 47.06 110 THR A O 1
ATOM 810 N N . MET A 1 111 ? 45.718 31.046 -12.767 1.00 47.31 111 MET A N 1
ATOM 811 C CA . MET A 1 111 ? 44.398 30.817 -13.383 1.00 47.31 111 MET A CA 1
ATOM 812 C C . MET A 1 111 ? 43.685 29.552 -12.879 1.00 47.31 111 MET A C 1
ATOM 814 O O . MET A 1 111 ? 42.468 29.575 -12.689 1.00 47.31 111 MET A O 1
ATOM 818 N N . LYS A 1 112 ? 44.414 28.470 -12.563 1.00 46.16 112 LYS A N 1
ATOM 819 C CA . LYS A 1 112 ? 43.813 27.286 -11.915 1.00 46.16 112 LYS A CA 1
ATOM 820 C C . LYS A 1 112 ? 43.314 27.579 -10.494 1.00 46.16 112 LYS A C 1
ATOM 822 O O . LYS A 1 112 ? 42.312 27.004 -10.080 1.00 46.16 112 LYS A O 1
ATOM 827 N N . LYS A 1 113 ? 43.975 28.481 -9.759 1.00 45.88 113 LYS A N 1
ATOM 828 C CA . LYS A 1 113 ? 43.549 28.893 -8.410 1.00 45.88 113 LYS A CA 1
ATOM 829 C C . LYS A 1 113 ? 42.324 29.813 -8.449 1.00 45.88 113 LYS A C 1
ATOM 831 O O . LYS A 1 113 ? 41.414 29.618 -7.652 1.00 45.88 113 LYS A O 1
ATOM 836 N N . ILE A 1 114 ? 42.250 30.746 -9.401 1.00 52.34 114 ILE A N 1
ATOM 837 C CA . ILE A 1 114 ? 41.109 31.672 -9.541 1.00 52.34 114 ILE A CA 1
ATOM 838 C C . ILE A 1 114 ? 39.837 30.937 -10.011 1.00 52.34 114 ILE A C 1
ATOM 840 O O . ILE A 1 114 ? 38.763 31.174 -9.458 1.00 52.34 114 ILE A O 1
ATOM 844 N N . GLY A 1 115 ? 39.949 29.976 -10.939 1.00 45.38 115 GLY A N 1
ATOM 845 C CA . GLY A 1 115 ? 38.810 29.148 -11.370 1.00 45.38 115 GLY A CA 1
ATOM 846 C C . GLY A 1 115 ? 38.258 28.226 -10.272 1.00 45.38 115 GLY A C 1
ATOM 847 O O . GLY A 1 115 ? 37.046 28.035 -10.170 1.00 45.38 115 GLY A O 1
ATOM 848 N N . LEU A 1 116 ? 39.131 27.708 -9.399 1.00 47.31 116 LEU A N 1
ATOM 849 C CA . LEU A 1 116 ? 38.734 26.887 -8.250 1.00 47.31 116 LEU A CA 1
ATOM 850 C C . LEU A 1 116 ? 38.053 27.727 -7.152 1.00 47.31 116 LEU A C 1
ATOM 852 O O . LEU A 1 116 ? 37.052 27.298 -6.585 1.00 47.31 116 LEU A O 1
ATOM 856 N N . ILE A 1 117 ? 38.544 28.944 -6.887 1.00 52.03 117 ILE A N 1
ATOM 857 C CA . ILE A 1 117 ? 37.960 29.860 -5.890 1.00 52.03 117 ILE A CA 1
ATOM 858 C C . ILE A 1 117 ? 36.579 30.369 -6.338 1.00 52.03 117 ILE A C 1
ATOM 860 O O . ILE A 1 117 ? 35.670 30.442 -5.512 1.00 52.03 117 ILE A O 1
ATOM 864 N N . ALA A 1 118 ? 36.377 30.639 -7.633 1.00 50.78 118 ALA A N 1
ATOM 865 C CA . ALA A 1 118 ? 35.072 31.033 -8.172 1.00 50.78 118 ALA A CA 1
ATOM 866 C C . ALA A 1 118 ? 34.026 29.898 -8.095 1.00 50.78 118 ALA A C 1
ATOM 868 O O . ALA A 1 118 ? 32.870 30.155 -7.756 1.00 50.78 118 ALA A O 1
ATOM 869 N N . CYS A 1 119 ? 34.429 28.638 -8.312 1.00 49.88 119 CYS A N 1
ATOM 870 C CA . CYS A 1 119 ? 33.551 27.479 -8.101 1.00 49.88 119 CYS A CA 1
ATOM 871 C C . CYS A 1 119 ? 33.203 27.277 -6.617 1.00 49.88 119 CYS A C 1
ATOM 873 O O . CYS A 1 119 ? 32.042 27.042 -6.288 1.00 49.88 119 CYS A O 1
ATOM 875 N N . CYS A 1 120 ? 34.171 27.422 -5.706 1.00 49.53 120 CYS A N 1
ATOM 876 C CA . CYS A 1 120 ? 33.920 27.287 -4.269 1.00 49.53 120 CYS A CA 1
ATOM 877 C C . CYS A 1 120 ? 33.030 28.416 -3.716 1.00 49.53 120 CYS A C 1
ATOM 879 O O . CYS A 1 120 ? 32.152 28.150 -2.899 1.00 49.53 120 CYS A O 1
ATOM 881 N N . ALA A 1 121 ? 33.190 29.657 -4.188 1.00 48.88 121 ALA A N 1
ATOM 882 C CA . ALA A 1 121 ? 32.328 30.774 -3.792 1.00 48.88 121 ALA A CA 1
ATOM 883 C C . ALA A 1 121 ? 30.884 30.616 -4.314 1.00 48.88 121 ALA A C 1
ATOM 885 O O . ALA A 1 121 ? 29.937 30.905 -3.583 1.00 48.88 121 ALA A O 1
ATOM 886 N N . GLY A 1 122 ? 30.701 30.081 -5.530 1.00 44.19 122 GLY A N 1
ATOM 887 C CA . GLY A 1 122 ? 29.378 29.762 -6.083 1.00 44.19 122 GLY A CA 1
ATOM 888 C C . GLY A 1 122 ? 28.634 28.671 -5.302 1.00 44.19 122 GLY A C 1
ATOM 889 O O . GLY A 1 122 ? 27.428 28.782 -5.088 1.00 44.19 122 GLY A O 1
ATOM 890 N N . VAL A 1 123 ? 29.352 27.662 -4.794 1.00 50.56 123 VAL A N 1
ATOM 891 C CA . VAL A 1 123 ? 28.777 26.592 -3.956 1.00 50.56 123 VAL A CA 1
ATOM 892 C C . VAL A 1 123 ? 28.422 27.097 -2.549 1.00 50.56 123 VAL A C 1
ATOM 894 O O . VAL A 1 123 ? 27.402 26.694 -1.994 1.00 50.56 123 VAL A O 1
ATOM 897 N N . ILE A 1 124 ? 29.196 28.032 -1.985 1.00 49.56 124 ILE A N 1
ATOM 898 C CA . ILE A 1 124 ? 28.924 28.612 -0.657 1.00 49.56 124 ILE A CA 1
ATOM 899 C C . ILE A 1 124 ? 27.704 29.552 -0.691 1.00 49.56 124 ILE A C 1
ATOM 901 O O . ILE A 1 124 ? 26.889 29.516 0.228 1.00 49.56 124 ILE A O 1
ATOM 905 N N . ILE A 1 125 ? 27.500 30.334 -1.757 1.00 50.28 125 ILE A N 1
ATOM 906 C CA . ILE A 1 125 ? 26.311 31.203 -1.881 1.00 50.28 125 ILE A CA 1
ATOM 907 C C . ILE A 1 125 ? 25.029 30.371 -2.085 1.00 50.28 125 ILE A C 1
ATOM 909 O O . ILE A 1 125 ? 23.985 30.718 -1.533 1.00 50.28 125 ILE A O 1
ATOM 913 N N . PHE A 1 126 ? 25.108 29.225 -2.774 1.00 41.72 126 PHE A N 1
ATOM 914 C CA . PHE A 1 126 ? 23.979 28.291 -2.894 1.00 41.72 126 PHE A CA 1
ATOM 915 C C . PHE A 1 126 ? 23.695 27.513 -1.594 1.00 41.72 126 PHE A C 1
ATOM 917 O O . PHE A 1 126 ? 22.539 27.214 -1.304 1.00 41.72 126 PHE A O 1
ATOM 924 N N . ALA A 1 127 ? 24.719 27.238 -0.779 1.00 41.94 127 ALA A N 1
ATOM 925 C CA . ALA A 1 127 ? 24.560 26.568 0.514 1.00 41.94 127 ALA A CA 1
ATOM 926 C C . ALA A 1 127 ? 24.030 27.500 1.626 1.00 41.94 127 ALA A C 1
ATOM 928 O O . ALA A 1 127 ? 23.238 27.064 2.460 1.00 41.94 127 ALA A O 1
ATOM 929 N N . PHE A 1 128 ? 24.408 28.786 1.636 1.00 38.94 128 PHE A N 1
ATOM 930 C CA . PHE A 1 128 ? 23.946 29.746 2.652 1.00 38.94 128 PHE A CA 1
ATOM 931 C C . PHE A 1 128 ? 22.668 30.509 2.268 1.00 38.94 128 PHE A C 1
ATOM 933 O O . PHE A 1 128 ? 21.937 30.935 3.162 1.00 38.94 128 PHE A O 1
ATOM 940 N N . GLY A 1 129 ? 22.331 30.623 0.976 1.00 33.03 129 GLY A N 1
ATOM 941 C CA . GLY A 1 129 ? 21.081 31.245 0.515 1.00 33.03 129 GLY A CA 1
ATOM 942 C C . GLY A 1 129 ? 19.805 30.492 0.921 1.00 33.03 129 GLY A C 1
ATOM 943 O O . GLY A 1 129 ? 18.727 31.078 0.928 1.00 33.03 129 GLY A O 1
ATOM 944 N N . ILE A 1 130 ? 19.926 29.221 1.320 1.00 42.16 130 ILE A N 1
ATOM 945 C CA . ILE A 1 130 ? 18.811 28.401 1.825 1.00 42.16 130 ILE A CA 1
ATOM 946 C C . ILE A 1 130 ? 18.756 28.399 3.369 1.00 42.16 130 ILE A C 1
ATOM 948 O O . ILE A 1 130 ? 17.727 28.070 3.951 1.00 42.16 130 ILE A O 1
ATOM 952 N N . PHE A 1 131 ? 19.810 28.845 4.063 1.00 39.34 131 PHE A N 1
ATOM 953 C CA . PHE A 1 131 ? 19.925 28.723 5.526 1.00 39.34 131 PHE A CA 1
ATOM 954 C C . PHE A 1 131 ? 19.651 30.022 6.318 1.00 39.34 131 PHE A C 1
ATOM 956 O O . PHE A 1 131 ? 19.756 30.032 7.542 1.00 39.34 131 PHE A O 1
ATOM 963 N N . GLY A 1 132 ? 19.297 31.127 5.647 1.00 32.25 132 GLY A N 1
ATOM 964 C CA . GLY A 1 132 ? 19.231 32.467 6.253 1.00 32.25 132 GLY A CA 1
ATOM 965 C C . GLY A 1 132 ? 17.853 33.015 6.650 1.00 32.25 132 GLY A C 1
ATOM 966 O O . GLY A 1 132 ? 17.809 34.090 7.240 1.00 32.25 132 GLY A O 1
ATOM 967 N N . HIS A 1 133 ? 16.733 32.335 6.369 1.00 35.34 133 HIS A N 1
ATOM 968 C CA . HIS A 1 133 ? 15.399 32.849 6.728 1.00 35.34 133 HIS A CA 1
ATOM 969 C C . HIS A 1 133 ? 14.597 31.851 7.570 1.00 35.34 133 HIS A C 1
ATOM 971 O O . HIS A 1 133 ? 13.639 31.227 7.129 1.00 35.34 133 HIS A O 1
ATOM 977 N N . SER A 1 134 ? 14.984 31.715 8.835 1.00 36.28 134 SER A N 1
ATOM 978 C CA . SER A 1 134 ? 14.099 31.230 9.902 1.00 36.28 134 SER A CA 1
ATOM 979 C C . SER A 1 134 ? 14.483 31.921 11.206 1.00 36.28 134 SER A C 1
ATOM 981 O O . SER A 1 134 ? 14.980 31.317 12.156 1.00 36.28 134 SER A O 1
ATOM 983 N N . SER A 1 135 ? 14.282 33.242 11.225 1.00 34.72 135 SER A N 1
ATOM 984 C CA . SER A 1 135 ? 14.222 33.994 12.472 1.00 34.72 135 SER A CA 1
ATOM 985 C C . SER A 1 135 ? 12.982 33.565 13.243 1.00 34.72 135 SER A C 1
ATOM 987 O O . SER A 1 135 ? 11.860 33.582 12.746 1.00 34.72 135 SER A O 1
ATOM 989 N N . LYS A 1 136 ? 13.268 33.132 14.464 1.00 44.88 136 LYS A N 1
ATOM 990 C CA . LYS A 1 136 ? 12.382 32.654 15.512 1.00 44.88 136 LYS A CA 1
ATOM 991 C C . LYS A 1 136 ? 11.212 33.607 15.757 1.00 44.88 136 LYS A C 1
ATOM 993 O O . LYS A 1 136 ? 11.436 34.727 16.199 1.00 44.88 136 LYS A O 1
ATOM 998 N N . GLU A 1 137 ? 9.993 33.091 15.663 1.00 29.50 137 GLU A N 1
ATOM 999 C CA . GLU A 1 137 ? 8.898 33.535 16.525 1.00 29.50 137 GLU A CA 1
ATOM 1000 C C . GLU A 1 137 ? 8.224 32.307 17.139 1.00 29.50 137 GLU A C 1
ATOM 1002 O O . GLU A 1 137 ? 7.666 31.457 16.450 1.00 29.50 137 GLU A O 1
ATOM 1007 N N . ALA A 1 138 ? 8.338 32.188 18.461 1.00 41.16 138 ALA A N 1
ATOM 1008 C CA . ALA A 1 138 ? 7.611 31.204 19.248 1.00 41.16 138 ALA A CA 1
ATOM 1009 C C . ALA A 1 138 ? 6.207 31.749 19.556 1.00 41.16 138 ALA A C 1
ATOM 1011 O O . ALA A 1 138 ? 6.112 32.828 20.153 1.00 41.16 138 ALA A O 1
ATOM 1012 N N . PRO A 1 139 ? 5.115 31.023 19.258 1.00 32.16 139 PRO A N 1
ATOM 1013 C CA . PRO A 1 139 ? 3.823 31.343 19.835 1.00 32.16 139 PRO A CA 1
ATOM 1014 C C . PRO A 1 139 ? 3.744 30.777 21.254 1.00 32.16 139 PRO A C 1
ATOM 1016 O O . PRO A 1 139 ? 3.990 29.599 21.513 1.00 32.16 139 PRO A O 1
ATOM 1019 N N . LYS A 1 140 ? 3.412 31.684 22.168 1.00 29.05 140 LYS A N 1
ATOM 1020 C CA . LYS A 1 140 ? 3.204 31.504 23.603 1.00 29.05 140 LYS A CA 1
ATOM 1021 C C . LYS A 1 140 ? 2.112 30.467 23.897 1.00 29.05 140 LYS A C 1
ATOM 1023 O O . LYS A 1 140 ? 1.083 30.420 23.231 1.00 29.05 140 LYS A O 1
ATOM 1028 N N . THR A 1 141 ? 2.335 29.692 24.952 1.00 38.66 141 THR A N 1
ATOM 1029 C CA . THR A 1 141 ? 1.371 28.807 25.614 1.00 38.66 141 THR A CA 1
ATOM 1030 C C . THR A 1 141 ? 0.152 29.570 26.148 1.00 38.66 141 THR A C 1
ATOM 1032 O O . THR A 1 141 ? 0.304 30.595 26.809 1.00 38.66 141 THR A O 1
ATOM 1035 N N . ALA A 1 142 ? -1.052 29.030 25.921 1.00 28.19 142 ALA A N 1
ATOM 1036 C CA . ALA A 1 142 ? -2.286 29.288 26.681 1.00 28.19 142 ALA A CA 1
ATOM 1037 C C . ALA A 1 142 ? -3.297 28.131 26.412 1.00 28.19 142 ALA A C 1
ATOM 1039 O O . ALA A 1 142 ? -3.064 27.350 25.493 1.00 28.19 142 ALA A O 1
ATOM 1040 N N . PRO A 1 143 ? -4.358 27.928 27.218 1.00 28.84 143 PRO A N 1
ATOM 1041 C CA . PRO A 1 143 ? -4.506 26.785 28.119 1.00 28.84 143 PRO A CA 1
ATOM 1042 C C . PRO A 1 143 ? -5.485 25.692 27.646 1.00 28.84 143 PRO A C 1
ATOM 1044 O O . PRO A 1 143 ? -6.319 25.887 26.768 1.00 28.84 143 PRO A O 1
ATOM 1047 N N . VAL A 1 144 ? -5.383 24.547 28.331 1.00 36.94 144 VAL A N 1
ATOM 1048 C CA . VAL A 1 144 ? -6.304 23.398 28.369 1.00 36.94 144 VAL A CA 1
ATOM 1049 C C . VAL A 1 144 ? -7.777 23.821 28.446 1.00 36.94 144 VAL A C 1
ATOM 1051 O O . VAL A 1 144 ? -8.15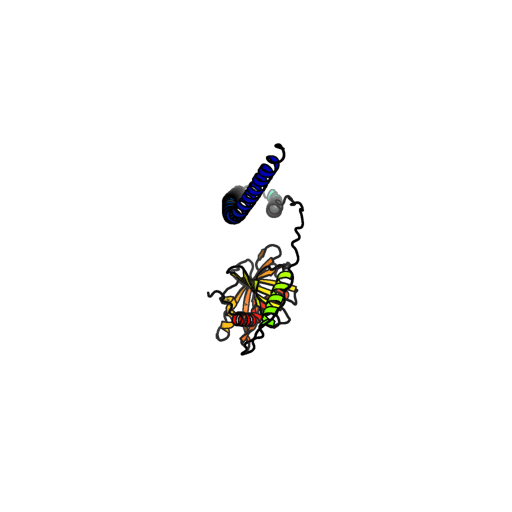7 24.573 29.341 1.00 36.94 144 VAL A O 1
ATOM 1054 N N . ALA A 1 145 ? -8.615 23.239 27.582 1.00 27.91 145 ALA A N 1
ATOM 1055 C CA . ALA A 1 145 ? -10.065 23.185 27.755 1.00 27.91 145 ALA A CA 1
ATOM 1056 C C . ALA A 1 145 ? -10.508 21.717 27.885 1.00 27.91 145 ALA A C 1
ATOM 1058 O O . ALA A 1 145 ? -10.478 20.943 26.931 1.00 27.91 145 ALA A O 1
ATOM 1059 N N . THR A 1 146 ? -10.879 21.338 29.104 1.00 31.09 146 THR A N 1
ATOM 1060 C CA . THR A 1 146 ? -11.566 20.095 29.467 1.00 31.09 146 THR A CA 1
ATOM 1061 C C . THR A 1 146 ? -13.014 20.117 28.970 1.00 31.09 146 THR A C 1
ATOM 1063 O O . THR A 1 146 ? -13.708 21.118 29.135 1.00 31.09 146 THR A O 1
ATOM 1066 N N . VAL A 1 147 ? -13.500 19.002 28.411 1.00 29.31 147 VAL A N 1
ATOM 1067 C CA . VAL A 1 147 ? -14.927 18.784 28.094 1.00 29.31 147 VAL A CA 1
ATOM 1068 C C . VAL A 1 147 ? -15.296 17.333 28.513 1.00 29.31 147 VAL A C 1
ATOM 1070 O O . VAL A 1 147 ? -14.443 16.454 28.388 1.00 29.31 147 VAL A O 1
ATOM 1073 N N . PRO A 1 148 ? -16.484 17.092 29.117 1.00 31.06 148 PRO A N 1
ATOM 1074 C CA . PRO A 1 148 ? -16.751 16.082 30.164 1.00 31.06 148 PRO A CA 1
ATOM 1075 C C . PRO A 1 148 ? -17.095 14.660 29.651 1.00 31.06 148 PRO A C 1
ATOM 1077 O O . PRO A 1 148 ? -17.285 14.480 28.448 1.00 31.06 148 PRO A O 1
ATOM 1080 N N . PRO A 1 149 ? -17.188 13.630 30.531 1.00 27.61 149 PRO A N 1
ATOM 1081 C CA . PRO A 1 149 ? -17.369 12.242 30.100 1.00 27.61 149 PRO A CA 1
ATOM 1082 C C . PRO A 1 149 ? -18.800 11.982 29.610 1.00 27.61 149 PRO A C 1
ATOM 1084 O O . PRO A 1 149 ? -19.772 12.307 30.292 1.00 27.61 149 PRO A O 1
ATOM 1087 N N . VAL A 1 150 ? -18.930 11.352 28.439 1.00 28.84 150 VAL A N 1
ATOM 1088 C CA . VAL A 1 150 ? -20.214 10.849 27.931 1.00 28.84 150 VAL A CA 1
ATOM 1089 C C . VAL A 1 150 ? -20.499 9.474 28.534 1.00 28.84 150 VAL A C 1
ATOM 1091 O O . VAL A 1 150 ? -19.703 8.541 28.439 1.00 28.84 150 VAL A O 1
ATOM 1094 N N . VAL A 1 151 ? -21.660 9.404 29.178 1.00 26.16 151 VAL A N 1
ATOM 1095 C CA . VAL A 1 151 ? -22.251 8.269 29.889 1.00 26.16 151 VAL A CA 1
ATOM 1096 C C . VAL A 1 151 ? -22.701 7.176 28.911 1.00 26.16 151 VAL A C 1
ATOM 1098 O O . VAL A 1 151 ? -23.321 7.455 27.887 1.00 26.16 151 VAL A O 1
ATOM 1101 N N . GLN A 1 152 ? -22.402 5.921 29.259 1.00 28.28 152 GLN A N 1
ATOM 1102 C CA . GLN A 1 152 ? -22.911 4.708 28.612 1.00 28.28 152 GLN A CA 1
ATOM 1103 C C . GLN A 1 152 ? -24.423 4.560 28.837 1.00 28.28 152 GLN A C 1
ATOM 1105 O O . GLN A 1 152 ? -24.896 4.712 29.961 1.00 28.28 152 GLN A O 1
ATOM 1110 N N . SER A 1 153 ? -25.166 4.173 27.798 1.00 26.55 153 SER A N 1
ATOM 1111 C CA . SER A 1 153 ? -26.526 3.645 27.945 1.00 26.55 153 SER A CA 1
ATOM 1112 C C . SER A 1 153 ? -26.650 2.308 27.219 1.00 26.55 153 SER A C 1
ATOM 1114 O O . SER A 1 153 ? -26.222 2.168 26.073 1.00 26.55 153 SER A O 1
ATOM 1116 N N . ALA A 1 154 ? -27.200 1.328 27.933 1.00 24.64 154 ALA A N 1
ATOM 1117 C CA . ALA A 1 154 ? -27.424 -0.052 27.528 1.00 24.64 154 ALA A CA 1
ATOM 1118 C C . ALA A 1 154 ? -28.927 -0.322 27.309 1.00 24.64 154 ALA A C 1
ATOM 1120 O O . ALA A 1 154 ? -29.761 0.275 27.986 1.00 24.64 154 ALA A O 1
ATOM 1121 N N . GLY A 1 155 ? -29.250 -1.281 26.430 1.00 25.38 155 GLY A N 1
ATOM 1122 C CA . GLY A 1 155 ? -30.567 -1.939 26.322 1.00 25.38 155 GLY A CA 1
ATOM 1123 C C . GLY A 1 155 ? -30.984 -2.245 24.870 1.00 25.38 155 GLY A C 1
ATOM 1124 O O . GLY A 1 155 ? -31.294 -1.313 24.142 1.00 25.38 155 GLY A O 1
ATOM 1125 N N . THR A 1 156 ? -30.782 -3.470 24.345 1.00 22.55 156 THR A N 1
ATOM 1126 C CA . THR A 1 156 ? -31.775 -4.581 24.171 1.00 22.55 156 THR A CA 1
ATOM 1127 C C . THR A 1 156 ? -32.944 -4.213 23.235 1.00 22.55 156 THR A C 1
ATOM 1129 O O . THR A 1 156 ? -33.618 -3.233 23.498 1.00 22.55 156 THR A O 1
ATOM 1132 N N . GLY A 1 157 ? -33.357 -4.905 22.166 1.00 22.61 157 GLY A N 1
ATOM 1133 C CA . GLY A 1 157 ? -33.064 -6.177 21.498 1.00 22.61 157 GLY A CA 1
ATOM 1134 C C . GLY A 1 157 ? -34.307 -6.540 20.645 1.00 22.61 157 GLY A C 1
ATOM 1135 O O . GLY A 1 157 ? -35.414 -6.225 21.069 1.00 22.61 157 GLY A O 1
ATOM 1136 N N . ASN A 1 158 ? -34.151 -7.130 19.447 1.00 27.61 158 ASN A N 1
ATOM 1137 C CA . ASN A 1 158 ? -35.041 -8.168 18.876 1.00 27.61 158 ASN A CA 1
ATOM 1138 C C . ASN A 1 158 ? -34.562 -8.649 17.493 1.00 27.61 158 ASN A C 1
ATOM 1140 O O . ASN A 1 158 ? -34.073 -7.879 16.672 1.00 27.61 158 ASN A O 1
ATOM 1144 N N . ALA A 1 159 ? -34.691 -9.959 17.284 1.00 28.22 159 ALA A N 1
ATOM 1145 C CA . ALA A 1 159 ? -34.076 -10.750 16.226 1.00 28.22 159 ALA A CA 1
ATOM 1146 C C . ALA A 1 159 ? -35.007 -11.032 15.032 1.00 28.22 159 ALA A C 1
ATOM 1148 O O . ALA A 1 159 ? -36.205 -11.235 15.211 1.00 28.22 159 ALA A O 1
ATOM 1149 N N . ALA A 1 160 ? -34.414 -11.184 13.843 1.00 26.78 160 ALA A N 1
ATOM 1150 C CA . ALA A 1 160 ? -34.881 -12.074 12.776 1.00 26.78 160 ALA A CA 1
ATOM 1151 C C . ALA A 1 160 ? -33.655 -12.565 11.975 1.00 26.78 160 ALA A C 1
ATOM 1153 O O . ALA A 1 160 ? -32.803 -11.767 11.592 1.00 26.78 160 ALA A O 1
ATOM 1154 N N . MET A 1 161 ? -33.527 -13.883 11.779 1.00 27.77 161 MET A N 1
ATOM 1155 C CA . MET A 1 161 ? -32.307 -14.562 11.318 1.00 27.77 161 MET A CA 1
ATOM 1156 C C . MET A 1 161 ? -32.515 -15.307 9.991 1.00 27.77 161 MET A C 1
ATOM 1158 O O . MET A 1 161 ? -33.415 -16.131 9.886 1.00 27.77 161 MET A O 1
ATOM 1162 N N . SER A 1 162 ? -31.624 -15.067 9.020 1.00 27.72 162 SER A N 1
ATOM 1163 C CA . SER A 1 162 ? -31.013 -16.032 8.069 1.00 27.72 162 SER A CA 1
ATOM 1164 C C . SER A 1 162 ? -29.954 -15.249 7.259 1.00 27.72 162 SER A C 1
ATOM 1166 O O . SER A 1 162 ? -30.278 -14.173 6.777 1.00 27.72 162 SER A O 1
ATOM 1168 N N . LYS A 1 163 ? -28.657 -15.563 7.091 1.00 29.62 163 LYS A N 1
ATOM 1169 C CA . LYS A 1 163 ? -27.689 -16.670 7.312 1.00 29.62 163 LYS A CA 1
ATOM 1170 C C . LYS A 1 163 ? -26.318 -15.990 7.649 1.00 29.62 163 LYS A C 1
ATOM 1172 O O . LYS A 1 163 ? -26.163 -14.824 7.289 1.00 29.62 163 LYS A O 1
ATOM 1177 N N . PRO A 1 164 ? -25.349 -16.597 8.375 1.00 33.72 164 PRO A N 1
ATOM 1178 C CA . PRO A 1 164 ? -24.464 -15.835 9.260 1.00 33.72 164 PRO A CA 1
ATOM 1179 C C . PRO A 1 164 ? -23.324 -15.138 8.510 1.00 33.72 164 PRO A C 1
ATOM 1181 O O . PRO A 1 164 ? -22.349 -15.773 8.122 1.00 33.72 164 PRO A O 1
ATOM 1184 N N . ASN A 1 165 ? -23.416 -13.819 8.387 1.00 41.56 165 ASN A N 1
ATOM 1185 C CA . ASN A 1 165 ? -22.237 -12.965 8.413 1.00 41.56 165 ASN A CA 1
ATOM 1186 C C . ASN A 1 165 ? -22.192 -12.396 9.831 1.00 41.56 165 ASN A C 1
ATOM 1188 O O . ASN A 1 165 ? -23.201 -11.837 10.242 1.00 41.56 165 ASN A O 1
ATOM 1192 N N . ILE A 1 166 ? -21.136 -12.626 10.619 1.00 41.78 166 ILE A N 1
ATOM 1193 C CA . ILE A 1 166 ? -21.084 -12.175 12.022 1.00 41.78 166 ILE A CA 1
ATOM 1194 C C . ILE A 1 166 ? -20.878 -10.652 12.005 1.00 41.78 166 ILE A C 1
ATOM 1196 O O . ILE A 1 166 ? -19.737 -10.212 11.857 1.00 41.78 166 ILE A O 1
ATOM 1200 N N . PRO A 1 167 ? -21.926 -9.823 12.176 1.00 46.56 167 PRO A N 1
ATOM 1201 C CA . PRO A 1 167 ? -21.826 -8.384 11.932 1.00 46.56 167 PRO A CA 1
ATOM 1202 C C . PRO A 1 167 ? -20.947 -7.694 12.989 1.00 46.56 167 PRO A C 1
ATOM 1204 O O . PRO A 1 167 ? -20.388 -6.635 12.750 1.00 46.56 167 PRO A O 1
ATOM 1207 N N . GLY A 1 168 ? -20.740 -8.337 14.146 1.00 60.03 168 GLY A N 1
ATOM 1208 C CA . GLY A 1 168 ? -19.917 -7.804 15.233 1.00 60.03 168 GLY A CA 1
ATOM 1209 C C . GLY A 1 168 ? -18.402 -7.985 15.081 1.00 60.03 168 GLY A C 1
ATOM 1210 O O . GLY A 1 168 ? -17.654 -7.240 15.706 1.00 60.03 168 GLY A O 1
ATOM 1211 N N . VAL A 1 169 ? -17.918 -8.945 14.280 1.00 62.44 169 VAL A N 1
ATOM 1212 C CA . VAL A 1 169 ? -16.463 -9.195 14.155 1.00 62.44 169 VAL A CA 1
ATOM 1213 C C . VAL A 1 169 ? -15.828 -8.238 13.150 1.00 62.44 169 VAL A C 1
ATOM 1215 O O . VAL A 1 169 ? -14.761 -7.690 13.421 1.00 62.44 169 VAL A O 1
ATOM 1218 N N . GLU A 1 170 ? -16.488 -7.991 12.019 1.00 70.94 170 GLU A N 1
ATOM 1219 C CA . GLU A 1 170 ? -15.983 -7.063 11.001 1.00 70.94 170 GLU A CA 1
ATOM 1220 C C . GLU A 1 170 ? -16.023 -5.609 11.485 1.00 70.94 170 GLU A C 1
ATOM 1222 O O . GLU A 1 170 ? -15.064 -4.867 11.285 1.00 70.94 170 GLU A O 1
ATOM 1227 N N . ASP A 1 171 ? -17.074 -5.203 12.201 1.00 83.50 171 ASP A N 1
ATOM 1228 C CA . ASP A 1 171 ? -17.133 -3.862 12.792 1.00 83.50 171 ASP A CA 1
ATOM 1229 C C . ASP A 1 171 ? -16.089 -3.677 13.907 1.00 83.50 171 ASP A C 1
ATOM 1231 O O . ASP A 1 171 ? -15.466 -2.616 14.005 1.00 83.50 171 ASP A O 1
ATOM 1235 N N . ALA A 1 172 ? -15.795 -4.729 14.682 1.00 89.88 172 ALA A N 1
ATOM 1236 C CA . ALA A 1 172 ? -14.684 -4.716 15.633 1.00 89.88 172 ALA A CA 1
ATOM 1237 C C . ALA A 1 172 ? -13.316 -4.601 14.934 1.00 89.88 172 ALA A C 1
ATOM 1239 O O . ALA A 1 172 ? -12.428 -3.910 15.438 1.00 89.88 172 ALA A O 1
ATOM 1240 N N . GLN A 1 173 ? -13.135 -5.230 13.766 1.00 93.88 173 GLN A N 1
ATOM 1241 C CA . GLN A 1 173 ? -11.917 -5.085 12.958 1.00 93.88 173 GLN A CA 1
ATOM 1242 C C . GLN A 1 173 ? -11.756 -3.661 12.422 1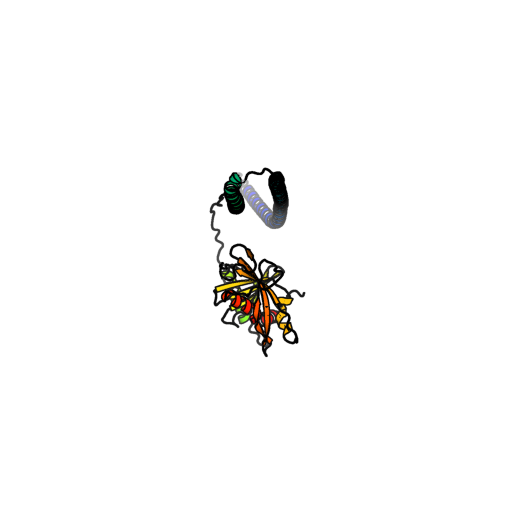.00 93.88 173 GLN A C 1
ATOM 1244 O O . GLN A 1 173 ? -10.655 -3.119 12.501 1.00 93.88 173 GLN A O 1
ATOM 1249 N N . ILE A 1 174 ? -12.832 -3.026 11.949 1.00 95.69 174 ILE A N 1
ATOM 1250 C CA . ILE A 1 174 ? -12.807 -1.623 11.510 1.00 95.69 174 ILE A CA 1
ATOM 1251 C C . ILE A 1 174 ? -12.432 -0.703 12.669 1.00 95.69 174 ILE A C 1
ATOM 1253 O O . ILE A 1 174 ? -11.544 0.135 12.514 1.00 95.69 174 ILE A O 1
ATOM 1257 N N . GLN A 1 175 ? -13.039 -0.885 13.845 1.00 95.56 175 GLN A N 1
ATOM 1258 C CA . GLN A 1 175 ? -12.698 -0.085 15.022 1.00 95.56 175 GLN A CA 1
ATOM 1259 C C . GLN A 1 175 ? -11.244 -0.308 15.458 1.00 95.56 175 GLN A C 1
ATOM 1261 O O . GLN A 1 175 ? -10.542 0.642 15.804 1.00 95.56 175 GLN A O 1
ATOM 1266 N N . LYS A 1 176 ? -10.760 -1.553 15.416 1.00 96.50 176 LYS A N 1
ATOM 1267 C CA . LYS A 1 176 ? -9.365 -1.871 15.736 1.00 96.50 176 LYS A CA 1
ATOM 1268 C C . LYS A 1 176 ? -8.403 -1.237 14.730 1.00 96.50 176 LYS A C 1
ATOM 1270 O O . LYS A 1 176 ? -7.427 -0.624 15.154 1.00 96.50 176 LYS A O 1
ATOM 1275 N N . ALA A 1 177 ? -8.694 -1.325 13.433 1.00 97.12 177 ALA A N 1
ATOM 1276 C CA . ALA A 1 177 ? -7.926 -0.650 12.391 1.00 97.12 177 ALA A CA 1
ATOM 1277 C C . ALA A 1 177 ? -7.919 0.869 12.623 1.00 97.12 177 ALA A C 1
ATOM 1279 O O . ALA A 1 177 ? -6.853 1.475 12.648 1.00 97.12 177 ALA A O 1
ATOM 1280 N N . GLN A 1 178 ? -9.079 1.473 12.901 1.00 97.75 178 GLN A N 1
ATOM 1281 C CA . GLN A 1 178 ? -9.207 2.902 13.203 1.00 97.75 178 GLN A CA 1
ATOM 1282 C C . GLN A 1 178 ? -8.322 3.329 14.383 1.00 97.75 178 GLN A C 1
ATOM 1284 O O . GLN A 1 178 ? -7.652 4.359 14.307 1.00 97.75 178 GLN A O 1
ATOM 1289 N N . ASN A 1 179 ? -8.284 2.525 15.449 1.00 96.81 179 ASN A N 1
ATOM 1290 C CA . ASN A 1 179 ? -7.445 2.786 16.617 1.00 96.81 179 ASN A CA 1
ATOM 1291 C C . ASN A 1 179 ? -5.949 2.694 16.276 1.00 96.81 179 ASN A C 1
ATOM 1293 O O . ASN A 1 179 ? -5.178 3.544 16.715 1.00 96.81 179 ASN A O 1
ATOM 1297 N N . ILE A 1 180 ? -5.538 1.694 15.485 1.00 97.12 180 ILE A N 1
ATOM 1298 C CA . ILE A 1 180 ? -4.143 1.537 15.043 1.00 97.12 180 ILE A CA 1
ATOM 1299 C C . ILE A 1 180 ? -3.722 2.723 14.169 1.00 97.12 180 ILE A C 1
ATOM 1301 O O . ILE A 1 180 ? -2.664 3.301 14.393 1.00 97.12 180 ILE A O 1
ATOM 1305 N N . LEU A 1 181 ? -4.564 3.145 13.222 1.00 97.12 181 LEU A N 1
ATOM 1306 C CA . LEU A 1 181 ? -4.296 4.315 12.380 1.00 97.12 181 LEU A CA 1
ATOM 1307 C C . LEU A 1 181 ? -4.112 5.591 13.218 1.00 97.12 181 LEU A C 1
ATOM 1309 O O . LEU A 1 181 ? -3.229 6.399 12.925 1.00 97.12 181 LEU A O 1
ATOM 1313 N N . GLY A 1 182 ? -4.878 5.737 14.304 1.00 95.94 182 GLY A N 1
ATOM 1314 C CA . GLY A 1 182 ? -4.710 6.827 15.265 1.00 95.94 182 GLY A CA 1
ATOM 1315 C C . GLY A 1 182 ? -3.325 6.866 15.924 1.00 95.94 182 GLY A C 1
ATOM 1316 O O . GLY A 1 182 ? -2.806 7.952 16.161 1.00 95.94 182 GLY A O 1
ATOM 1317 N N . GLN A 1 183 ? -2.681 5.714 16.149 1.00 95.38 183 GLN A N 1
ATOM 1318 C CA . GLN A 1 183 ? -1.320 5.644 16.711 1.00 95.38 183 GLN A CA 1
ATOM 1319 C C . GLN A 1 183 ? -0.256 6.190 15.748 1.00 95.38 183 GLN A C 1
ATOM 1321 O O . GLN A 1 183 ? 0.776 6.688 16.191 1.00 95.38 183 GLN A O 1
ATOM 1326 N N . TYR A 1 184 ? -0.526 6.145 14.441 1.00 94.62 184 TYR A N 1
ATOM 1327 C CA . TYR A 1 184 ? 0.311 6.744 13.397 1.00 94.62 184 TYR A CA 1
ATOM 1328 C C . TYR A 1 184 ? -0.096 8.188 13.058 1.00 94.62 184 TYR A C 1
ATOM 1330 O O . TYR A 1 184 ? 0.390 8.748 12.078 1.00 94.62 184 TYR A O 1
ATOM 1338 N N . ASN A 1 185 ? -0.980 8.806 13.853 1.00 94.69 185 ASN A N 1
ATOM 1339 C CA . ASN A 1 185 ? -1.549 10.136 13.606 1.00 94.69 185 ASN A CA 1
ATOM 1340 C C . ASN A 1 185 ? -2.321 10.248 12.274 1.00 94.69 185 ASN A C 1
ATOM 1342 O O . ASN A 1 185 ? -2.414 11.325 11.685 1.00 94.69 185 ASN A O 1
ATOM 1346 N N . ILE A 1 186 ? -2.912 9.146 11.799 1.00 94.88 186 ILE A N 1
ATOM 1347 C CA . ILE A 1 186 ? -3.724 9.117 10.577 1.00 94.88 186 ILE A CA 1
ATOM 1348 C C . ILE A 1 186 ? -5.198 9.327 10.951 1.00 94.88 186 ILE A C 1
ATOM 1350 O O . ILE A 1 186 ? -5.925 8.389 11.283 1.00 94.88 186 ILE A O 1
ATOM 1354 N N . ALA A 1 187 ? -5.662 10.574 10.873 1.00 91.00 187 ALA A N 1
ATOM 1355 C CA . ALA A 1 187 ? -7.027 10.972 11.228 1.00 91.00 187 ALA A CA 1
ATOM 1356 C C . ALA A 1 187 ? -8.023 10.819 10.055 1.00 91.00 187 ALA A C 1
ATOM 1358 O O . ALA A 1 187 ? -8.655 11.782 9.629 1.00 91.00 187 ALA A O 1
ATOM 1359 N N . THR A 1 188 ? -8.163 9.608 9.503 1.00 92.62 188 THR A N 1
ATOM 1360 C CA . THR A 1 188 ? -9.137 9.311 8.430 1.00 92.62 188 THR A CA 1
ATOM 1361 C C . THR A 1 188 ? -10.085 8.188 8.833 1.00 92.62 188 THR A C 1
ATOM 1363 O O . THR A 1 188 ? -9.727 7.337 9.647 1.00 92.62 188 THR A O 1
ATOM 1366 N N . LYS A 1 189 ? -11.308 8.184 8.284 1.00 95.94 189 LYS A N 1
ATOM 1367 C CA . LYS A 1 189 ? -12.319 7.172 8.616 1.00 95.94 189 LYS A CA 1
ATOM 1368 C C . LYS A 1 189 ? -12.044 5.880 7.853 1.00 95.94 189 LYS A C 1
ATOM 1370 O O . LYS A 1 189 ? -12.076 5.883 6.624 1.00 95.94 189 LYS A O 1
ATOM 1375 N N . VAL A 1 190 ? -11.849 4.773 8.562 1.00 97.44 190 VAL A N 1
ATOM 1376 C CA . VAL A 1 190 ? -11.729 3.439 7.954 1.00 97.44 190 VAL A CA 1
ATOM 1377 C C . VAL A 1 190 ? -13.099 2.964 7.466 1.00 97.44 190 VAL A C 1
ATOM 1379 O O . VAL A 1 190 ? -14.079 2.989 8.211 1.00 97.44 190 VAL A O 1
ATOM 1382 N N . VAL A 1 191 ? -13.171 2.526 6.208 1.00 96.50 191 VAL A N 1
ATOM 1383 C CA . VAL A 1 191 ? -14.401 1.987 5.598 1.00 96.50 191 VAL A CA 1
ATOM 1384 C C . VAL A 1 191 ? -14.301 0.500 5.265 1.00 96.50 191 VAL A C 1
ATOM 1386 O O . VAL A 1 191 ? -15.320 -0.189 5.291 1.00 96.50 191 VAL A O 1
ATOM 1389 N N . ALA A 1 192 ? -13.091 0.001 5.004 1.00 97.00 192 ALA A N 1
ATOM 1390 C CA . ALA A 1 192 ? -12.795 -1.415 4.804 1.00 97.00 192 ALA A CA 1
ATOM 1391 C C . ALA A 1 192 ? -11.371 -1.733 5.282 1.00 97.00 192 ALA A C 1
ATOM 1393 O O . ALA A 1 192 ? -10.515 -0.846 5.307 1.00 97.00 192 ALA A O 1
ATOM 1394 N N . THR A 1 193 ? -11.101 -2.986 5.648 1.00 97.56 193 THR A N 1
ATOM 1395 C CA . THR A 1 193 ? -9.768 -3.419 6.090 1.00 97.56 193 THR A CA 1
ATOM 1396 C C . THR A 1 193 ? -9.496 -4.898 5.810 1.00 97.56 193 THR A C 1
ATOM 1398 O O . THR A 1 193 ? -10.422 -5.702 5.758 1.00 97.56 193 THR A O 1
ATOM 1401 N N . SER A 1 194 ? -8.218 -5.260 5.654 1.00 96.75 194 SER A N 1
ATOM 1402 C CA . SER A 1 194 ? -7.738 -6.649 5.627 1.00 96.75 194 SER A CA 1
ATOM 1403 C C . SER A 1 194 ? -7.257 -7.167 6.995 1.00 96.75 194 SER A C 1
ATOM 1405 O O . SER A 1 194 ? -6.751 -8.286 7.101 1.00 96.75 194 SER A O 1
ATOM 1407 N N . LEU A 1 195 ? -7.416 -6.367 8.059 1.00 95.12 195 LEU A N 1
ATOM 1408 C CA . LEU A 1 195 ? -6.911 -6.666 9.399 1.00 95.12 195 LEU A CA 1
ATOM 1409 C C . LEU A 1 195 ? -7.337 -8.054 9.906 1.00 95.12 195 LEU A C 1
ATOM 1411 O O . LEU A 1 195 ? -8.516 -8.401 9.928 1.00 95.12 195 LEU A O 1
ATOM 1415 N N . GLY A 1 196 ? -6.359 -8.815 10.407 1.00 88.06 196 GLY A N 1
ATOM 1416 C CA . GLY A 1 196 ? -6.572 -10.133 11.013 1.00 88.06 196 GLY A CA 1
ATOM 1417 C C . GLY A 1 196 ? -6.431 -11.316 10.053 1.00 88.06 196 GLY A C 1
ATOM 1418 O O . GLY A 1 196 ? -6.640 -12.452 10.476 1.00 88.06 196 GLY A O 1
ATOM 1419 N N . LYS A 1 197 ? -6.072 -11.078 8.786 1.00 86.00 197 LYS A N 1
ATOM 1420 C CA . LYS A 1 197 ? -5.784 -12.138 7.803 1.00 86.00 197 LYS A CA 1
ATOM 1421 C C . LYS A 1 197 ? -4.293 -12.395 7.603 1.00 86.00 197 LYS A C 1
ATOM 1423 O O . LYS A 1 197 ? -3.922 -13.516 7.267 1.00 86.00 197 LYS A O 1
ATOM 1428 N N . ASN A 1 198 ? -3.456 -11.397 7.870 1.00 89.75 198 ASN A N 1
ATOM 1429 C CA . ASN A 1 198 ? -2.010 -11.465 7.721 1.00 89.75 198 ASN A CA 1
ATOM 1430 C C . ASN A 1 198 ? -1.324 -11.016 9.024 1.00 89.75 198 ASN A C 1
ATOM 1432 O O . ASN A 1 198 ? -1.704 -9.984 9.579 1.00 89.75 198 ASN A O 1
ATOM 1436 N N . PRO A 1 199 ? -0.354 -11.782 9.556 1.00 90.31 199 PRO A N 1
ATOM 1437 C CA . PRO A 1 199 ? 0.357 -11.412 10.780 1.00 90.31 199 PRO A CA 1
ATOM 1438 C C . PRO A 1 199 ? 1.379 -10.281 10.585 1.00 90.31 199 PRO A C 1
ATOM 1440 O O . PRO A 1 199 ? 1.836 -9.714 11.574 1.00 90.31 199 PRO A O 1
ATOM 1443 N N . ASN A 1 200 ? 1.756 -9.963 9.343 1.00 93.69 200 ASN A N 1
ATOM 1444 C CA . ASN A 1 200 ? 2.805 -8.984 9.045 1.00 93.69 200 ASN A CA 1
ATOM 1445 C C . ASN A 1 200 ? 2.278 -7.544 8.994 1.00 93.69 200 ASN A C 1
ATOM 1447 O O . ASN A 1 200 ? 3.063 -6.600 8.973 1.00 93.69 200 ASN A O 1
ATOM 1451 N N . GLY A 1 201 ? 0.961 -7.372 8.942 1.00 96.12 201 GLY A N 1
ATOM 1452 C CA . GLY A 1 201 ? 0.323 -6.077 8.797 1.00 96.12 201 GLY A CA 1
ATOM 1453 C C . GLY A 1 201 ? -1.012 -6.186 8.077 1.00 96.12 201 GLY A C 1
ATOM 1454 O O . GLY A 1 201 ? -1.550 -7.278 7.882 1.00 96.12 201 GLY A O 1
ATOM 1455 N N . PHE A 1 202 ? -1.560 -5.044 7.677 1.00 97.69 202 PHE A N 1
ATOM 1456 C CA . PHE A 1 202 ? -2.849 -4.982 7.000 1.00 97.69 202 PHE A CA 1
ATOM 1457 C C . PHE A 1 202 ? -2.986 -3.755 6.100 1.00 97.69 202 PHE A C 1
ATOM 1459 O O . PHE A 1 202 ? -2.243 -2.776 6.205 1.00 97.69 202 PHE A O 1
ATOM 1466 N N . LEU A 1 203 ? -4.004 -3.801 5.243 1.00 97.88 203 LEU A N 1
ATOM 1467 C CA . LEU A 1 203 ? -4.483 -2.669 4.464 1.00 97.88 203 LEU A CA 1
ATOM 1468 C C . LEU A 1 203 ? -5.786 -2.144 5.051 1.00 97.88 203 LEU A C 1
ATOM 1470 O O . LEU A 1 203 ? -6.652 -2.900 5.501 1.00 97.88 203 LEU A O 1
ATOM 1474 N N . ALA A 1 204 ? -5.960 -0.837 4.985 1.00 98.00 204 ALA A N 1
ATOM 1475 C CA . ALA A 1 204 ? -7.220 -0.168 5.220 1.00 98.00 204 ALA A CA 1
ATOM 1476 C C . ALA A 1 204 ? -7.552 0.716 4.021 1.00 98.00 204 ALA A C 1
ATOM 1478 O O . ALA A 1 204 ? -6.700 1.423 3.486 1.00 98.00 204 ALA A O 1
ATOM 1479 N N . LEU A 1 205 ? -8.813 0.689 3.612 1.00 98.00 205 LEU A N 1
ATOM 1480 C CA . LEU A 1 205 ? -9.374 1.704 2.743 1.00 98.00 205 LEU A CA 1
ATOM 1481 C C . LEU A 1 205 ? -9.988 2.756 3.654 1.00 98.00 205 LEU A C 1
ATOM 1483 O O . LEU A 1 205 ? -10.868 2.442 4.465 1.00 98.00 205 LEU A O 1
ATOM 1487 N N . THR A 1 206 ? -9.522 3.990 3.532 1.00 97.00 206 THR A N 1
ATOM 1488 C CA . THR A 1 206 ? -10.053 5.111 4.296 1.00 97.00 206 THR A CA 1
ATOM 1489 C C . THR A 1 206 ? -10.772 6.081 3.384 1.00 97.00 206 THR A C 1
ATOM 1491 O O . THR A 1 206 ? -10.511 6.150 2.182 1.00 97.00 206 THR A O 1
ATOM 1494 N N . LYS A 1 207 ? -11.729 6.801 3.963 1.00 94.25 207 LYS A N 1
ATOM 1495 C CA . LYS A 1 207 ? -12.506 7.827 3.287 1.00 94.25 207 LYS A CA 1
ATOM 1496 C C . LYS A 1 207 ? -12.364 9.136 4.047 1.00 94.25 207 LYS A C 1
ATOM 1498 O O . LYS A 1 207 ? -12.603 9.194 5.256 1.00 94.25 207 LYS A O 1
ATOM 1503 N N . HIS A 1 208 ? -11.997 10.182 3.324 1.00 90.06 208 HIS A N 1
ATOM 1504 C CA . HIS A 1 208 ? -12.008 11.553 3.806 1.00 90.06 208 HIS A CA 1
ATOM 1505 C C . HIS A 1 208 ? -12.776 12.395 2.789 1.00 90.06 208 HIS A C 1
ATOM 1507 O O . HIS A 1 208 ? -12.357 12.530 1.640 1.00 90.06 208 HIS A O 1
ATOM 1513 N N . ASN A 1 209 ? -13.933 12.917 3.200 1.00 86.94 209 ASN A N 1
ATOM 1514 C CA . ASN A 1 209 ? -14.936 13.488 2.298 1.00 86.94 209 ASN A CA 1
ATOM 1515 C C . ASN A 1 209 ? -15.332 12.478 1.203 1.00 86.94 209 ASN A C 1
ATOM 1517 O O . ASN A 1 209 ? -15.802 11.383 1.518 1.00 86.94 209 ASN A O 1
ATOM 1521 N N . GLU A 1 210 ? -15.134 12.822 -0.068 1.00 85.38 210 GLU A N 1
ATOM 1522 C CA . GLU A 1 210 ? -15.414 11.957 -1.222 1.00 85.38 210 GLU A CA 1
ATOM 1523 C C . GLU A 1 210 ? -14.168 11.230 -1.749 1.00 85.38 210 GLU A C 1
ATOM 1525 O O . GLU A 1 210 ? -14.274 10.393 -2.643 1.00 85.38 210 GLU A O 1
ATOM 1530 N N . SER A 1 211 ? -13.001 11.488 -1.156 1.00 90.38 211 SER A N 1
ATOM 1531 C CA . SER A 1 211 ? -11.734 10.893 -1.571 1.00 90.38 211 SER A CA 1
ATOM 1532 C C . SER A 1 211 ? -11.414 9.645 -0.758 1.00 90.38 211 SER A C 1
ATOM 1534 O O . SER A 1 211 ? -11.582 9.609 0.466 1.00 90.38 211 SER A O 1
ATOM 1536 N N . TYR A 1 212 ? -10.912 8.629 -1.453 1.00 95.81 212 TYR A N 1
ATOM 1537 C CA . TYR A 1 212 ? -10.420 7.399 -0.850 1.00 95.81 212 TYR A CA 1
ATOM 1538 C C . TYR A 1 212 ? -8.890 7.391 -0.824 1.00 95.81 212 TYR A C 1
ATOM 1540 O O . TYR A 1 212 ? -8.241 7.923 -1.725 1.00 95.81 212 TYR A O 1
ATOM 1548 N N . THR A 1 213 ? -8.325 6.732 0.182 1.00 97.38 213 THR A N 1
ATOM 1549 C CA . THR A 1 213 ? -6.881 6.507 0.308 1.00 97.38 213 THR A CA 1
ATOM 1550 C C . THR A 1 213 ? -6.648 5.094 0.819 1.00 97.38 213 THR A C 1
ATOM 1552 O O . THR A 1 213 ? -7.377 4.607 1.686 1.00 97.38 213 THR A O 1
ATOM 1555 N N . PHE A 1 214 ? -5.634 4.421 0.286 1.00 98.38 214 PHE A N 1
ATOM 1556 C CA . PHE A 1 214 ? -5.148 3.184 0.875 1.00 98.38 214 PHE A CA 1
ATOM 1557 C C . PHE A 1 214 ? -4.159 3.523 1.981 1.00 98.38 214 PHE A C 1
ATOM 1559 O O . PHE A 1 214 ? -3.224 4.293 1.772 1.00 98.38 214 PHE A O 1
ATOM 1566 N N . VAL A 1 215 ? -4.356 2.928 3.147 1.00 98.44 215 VAL A N 1
ATOM 1567 C CA . VAL A 1 215 ? -3.423 2.993 4.264 1.00 98.44 215 VAL A CA 1
ATOM 1568 C C . VAL A 1 215 ? -2.863 1.599 4.471 1.00 98.44 215 VAL A C 1
ATOM 1570 O O . VAL A 1 215 ? -3.618 0.638 4.605 1.00 98.44 215 VAL A O 1
ATOM 1573 N N . ILE A 1 216 ? -1.545 1.492 4.481 1.00 98.50 216 ILE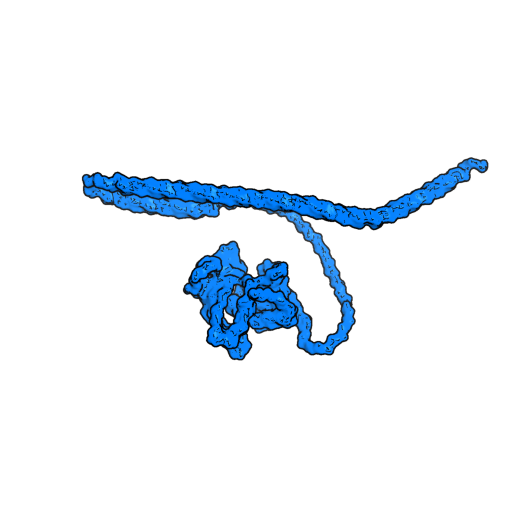 A N 1
ATOM 1574 C CA . ILE A 1 216 ? -0.820 0.250 4.713 1.00 98.50 216 ILE A CA 1
ATOM 1575 C C . ILE A 1 216 ? -0.180 0.372 6.089 1.00 98.50 216 ILE A C 1
ATOM 1577 O O . ILE A 1 216 ? 0.486 1.369 6.366 1.00 98.50 216 ILE A O 1
ATOM 1581 N N . VAL A 1 217 ? -0.376 -0.626 6.943 1.00 98.19 217 VAL A N 1
ATOM 1582 C CA . VAL A 1 217 ? 0.289 -0.711 8.244 1.00 98.19 217 VAL A CA 1
ATOM 1583 C C . VAL A 1 217 ? 1.128 -1.974 8.263 1.00 98.19 217 VAL A C 1
ATOM 1585 O O . VAL A 1 217 ? 0.594 -3.069 8.112 1.00 98.19 217 VAL A O 1
ATOM 1588 N N . ASP A 1 218 ? 2.431 -1.804 8.450 1.00 97.50 218 ASP A N 1
ATOM 1589 C CA . ASP A 1 218 ? 3.404 -2.881 8.578 1.00 97.50 218 ASP A CA 1
ATOM 1590 C C . ASP A 1 218 ? 3.717 -3.093 10.063 1.00 97.50 218 ASP A C 1
ATOM 1592 O O . ASP A 1 218 ? 4.373 -2.276 10.724 1.00 97.50 218 ASP A O 1
ATOM 1596 N N . ASP A 1 219 ? 3.223 -4.209 10.593 1.00 95.25 219 ASP A N 1
ATOM 1597 C CA . ASP A 1 219 ? 3.371 -4.566 11.998 1.00 95.25 219 ASP A CA 1
ATOM 1598 C C . ASP A 1 219 ? 4.775 -5.091 12.323 1.00 95.25 219 ASP A C 1
ATOM 1600 O O . ASP A 1 219 ? 5.159 -5.069 13.496 1.00 95.25 219 ASP A O 1
ATOM 1604 N N . ILE A 1 220 ? 5.554 -5.537 11.334 1.00 95.38 220 ILE A N 1
ATOM 1605 C CA . ILE A 1 220 ? 6.926 -6.018 11.543 1.00 95.38 220 ILE A CA 1
ATOM 1606 C C . ILE A 1 220 ? 7.859 -4.826 11.721 1.00 95.38 220 ILE A C 1
ATOM 1608 O O . ILE A 1 220 ? 8.564 -4.731 12.727 1.00 95.38 220 ILE A O 1
ATOM 1612 N N . ASN A 1 221 ? 7.840 -3.906 10.759 1.00 95.62 221 ASN A N 1
ATOM 1613 C CA . ASN A 1 221 ? 8.768 -2.779 10.723 1.00 95.62 221 ASN A CA 1
ATOM 1614 C C . ASN A 1 221 ? 8.241 -1.544 11.478 1.00 95.62 221 ASN A C 1
ATOM 1616 O O . ASN A 1 221 ? 8.955 -0.548 11.578 1.00 95.62 221 ASN A O 1
ATOM 1620 N N . LYS A 1 222 ? 7.022 -1.617 12.039 1.00 95.81 222 LYS A N 1
ATOM 1621 C CA . LYS A 1 222 ? 6.372 -0.544 12.819 1.00 95.81 222 LYS A CA 1
ATOM 1622 C C . LYS A 1 222 ? 6.300 0.773 12.050 1.00 95.81 222 LYS A C 1
ATOM 1624 O O . LYS A 1 222 ? 6.663 1.834 12.555 1.00 95.81 222 LYS A O 1
ATOM 1629 N N . GLN A 1 223 ? 5.827 0.678 10.816 1.00 96.38 223 GLN A N 1
ATOM 1630 C CA . GLN A 1 223 ? 5.703 1.796 9.890 1.00 96.38 223 GLN A CA 1
ATOM 1631 C C . GLN A 1 223 ? 4.327 1.778 9.222 1.00 96.38 223 GLN A C 1
ATOM 1633 O O . GLN A 1 223 ? 3.644 0.751 9.174 1.00 96.38 223 GLN A O 1
ATOM 1638 N N . ALA A 1 224 ? 3.933 2.924 8.681 1.00 97.94 224 ALA A N 1
ATOM 1639 C CA . ALA A 1 224 ? 2.713 3.062 7.909 1.00 97.94 224 ALA A CA 1
ATOM 1640 C C . ALA A 1 224 ? 2.989 3.849 6.630 1.00 97.94 224 ALA A C 1
ATOM 1642 O O . ALA A 1 224 ? 3.836 4.744 6.612 1.00 97.94 224 ALA A O 1
ATOM 1643 N N . ALA A 1 225 ? 2.251 3.527 5.574 1.00 98.31 225 ALA A N 1
ATOM 1644 C CA . ALA A 1 225 ? 2.318 4.238 4.310 1.00 98.31 22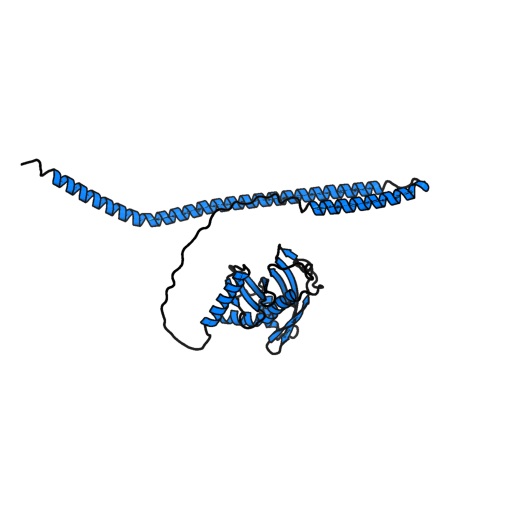5 ALA A CA 1
ATOM 1645 C C . ALA A 1 225 ? 0.927 4.557 3.768 1.00 98.31 225 ALA A C 1
ATOM 1647 O O . ALA A 1 225 ? -0.049 3.851 4.033 1.00 98.31 225 ALA A O 1
ATOM 1648 N N . LEU A 1 226 ? 0.851 5.627 2.986 1.00 98.19 226 LEU A N 1
ATOM 1649 C CA . LEU A 1 226 ? -0.344 6.034 2.261 1.00 98.19 226 LEU A CA 1
ATOM 1650 C C . LEU A 1 226 ? -0.120 5.803 0.769 1.00 98.19 226 LEU A C 1
ATOM 1652 O O . LEU A 1 226 ? 0.937 6.137 0.239 1.00 98.19 226 LEU A O 1
ATOM 1656 N N . VAL A 1 227 ? -1.128 5.274 0.086 1.00 98.12 227 VAL A N 1
ATOM 1657 C CA . VAL A 1 227 ? -1.155 5.187 -1.375 1.00 98.12 227 VAL A CA 1
ATOM 1658 C C . VAL A 1 227 ? -2.438 5.861 -1.859 1.00 98.12 227 VAL A C 1
ATOM 1660 O O . VAL A 1 227 ? -3.531 5.460 -1.438 1.00 98.12 227 VAL A O 1
ATOM 1663 N N . PRO A 1 228 ? -2.357 6.880 -2.736 1.00 95.75 228 PRO A N 1
ATOM 1664 C CA . PRO A 1 228 ? -3.542 7.520 -3.291 1.00 95.75 228 PRO A CA 1
ATOM 1665 C C . PRO A 1 228 ? -4.453 6.497 -3.969 1.00 95.75 228 PRO A C 1
ATOM 1667 O O . PRO A 1 228 ? -3.986 5.592 -4.670 1.00 95.75 228 PRO A O 1
ATOM 1670 N N . PHE A 1 229 ? -5.766 6.633 -3.813 1.00 96.25 229 PHE A N 1
ATOM 1671 C CA . PHE A 1 229 ? -6.688 5.733 -4.496 1.00 96.25 229 PHE A CA 1
ATOM 1672 C C . PHE A 1 229 ? -6.618 5.905 -6.020 1.00 96.25 229 PHE A C 1
ATOM 1674 O O . PHE A 1 229 ? -6.483 7.011 -6.535 1.00 96.25 229 PHE A O 1
ATOM 1681 N N . SER A 1 230 ? -6.714 4.796 -6.746 1.00 95.38 230 SER A N 1
ATOM 1682 C CA . SER A 1 230 ? -7.180 4.769 -8.133 1.00 95.38 230 SER A CA 1
ATOM 1683 C C . SER A 1 230 ? -7.957 3.481 -8.346 1.00 95.38 230 SER A C 1
ATOM 1685 O O . SER A 1 230 ? -7.679 2.477 -7.675 1.00 95.38 230 SER A O 1
ATOM 1687 N N . ALA A 1 231 ? -8.914 3.482 -9.276 1.00 93.56 231 ALA A N 1
ATOM 1688 C CA . ALA A 1 231 ? -9.663 2.264 -9.545 1.00 93.56 231 ALA A CA 1
ATOM 1689 C C . ALA A 1 231 ? -8.761 1.190 -10.174 1.00 93.56 231 ALA A C 1
ATOM 1691 O O . ALA A 1 231 ? -8.954 0.021 -9.868 1.00 93.56 231 ALA A O 1
ATOM 1692 N N . ASP A 1 232 ? -7.721 1.548 -10.936 1.00 92.88 232 ASP A N 1
ATOM 1693 C CA . ASP A 1 232 ? -6.715 0.585 -11.422 1.00 92.88 232 ASP A CA 1
ATOM 1694 C C . ASP A 1 232 ? -5.977 -0.128 -10.285 1.00 92.88 232 ASP A C 1
ATOM 1696 O O . ASP A 1 232 ? -5.830 -1.352 -10.306 1.00 92.88 232 ASP A O 1
ATOM 1700 N N . ARG A 1 233 ? -5.550 0.624 -9.260 1.00 95.19 233 ARG A N 1
ATOM 1701 C CA . ARG A 1 233 ? -4.885 0.053 -8.083 1.00 95.19 233 ARG A CA 1
ATOM 1702 C C . ARG A 1 233 ? -5.843 -0.797 -7.268 1.00 95.19 233 ARG A C 1
ATOM 1704 O O . ARG A 1 233 ? -5.496 -1.909 -6.884 1.00 95.19 233 ARG A O 1
ATOM 1711 N N . TYR A 1 234 ? -7.061 -0.303 -7.058 1.00 95.62 234 TYR A N 1
ATOM 1712 C CA . TYR A 1 234 ? -8.097 -1.062 -6.372 1.00 95.62 234 TYR A CA 1
ATOM 1713 C C . TYR A 1 234 ? -8.393 -2.372 -7.099 1.00 95.62 234 TYR A C 1
ATOM 1715 O O . TYR A 1 234 ? -8.481 -3.406 -6.457 1.00 95.62 234 TYR A O 1
ATOM 1723 N N . ASN A 1 235 ? -8.511 -2.343 -8.427 1.00 93.19 235 ASN A N 1
ATOM 1724 C CA . ASN A 1 235 ? -8.934 -3.462 -9.266 1.00 93.19 235 ASN A CA 1
ATOM 1725 C C . ASN A 1 235 ? -7.782 -4.347 -9.762 1.00 93.19 235 ASN A C 1
ATOM 1727 O O . ASN A 1 235 ? -8.000 -5.151 -10.672 1.00 93.19 235 ASN A O 1
ATOM 1731 N N . LEU A 1 236 ? -6.583 -4.263 -9.173 1.00 92.56 236 LEU A N 1
ATOM 1732 C CA . LEU A 1 236 ? -5.417 -5.020 -9.647 1.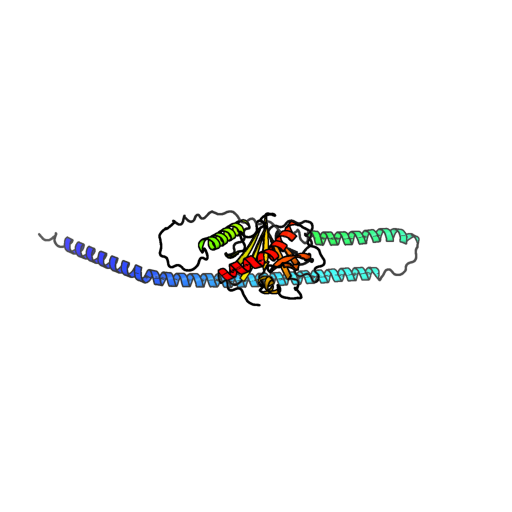00 92.56 236 LEU A CA 1
ATOM 1733 C C . LEU A 1 236 ? -5.699 -6.531 -9.746 1.00 92.56 236 LEU A C 1
ATOM 1735 O O . LEU A 1 236 ? -5.264 -7.186 -10.694 1.00 92.56 236 LEU A O 1
ATOM 1739 N N . CYS A 1 237 ? -6.497 -7.084 -8.823 1.00 92.25 237 CYS A N 1
ATOM 1740 C CA . CYS A 1 237 ? -6.847 -8.507 -8.791 1.00 92.25 237 CYS A CA 1
ATOM 1741 C C . CYS A 1 237 ? -7.698 -8.960 -9.993 1.00 92.25 237 CYS A C 1
ATOM 1743 O O . CYS A 1 237 ? -7.723 -10.147 -10.312 1.00 92.25 237 CYS A O 1
ATOM 1745 N N . ASN A 1 238 ? -8.329 -8.035 -10.726 1.00 91.94 238 ASN A N 1
ATOM 1746 C CA . ASN A 1 238 ? -9.092 -8.353 -11.939 1.00 91.94 238 ASN A CA 1
ATOM 1747 C C . ASN A 1 238 ? -8.184 -8.809 -13.096 1.00 91.94 238 ASN A C 1
ATOM 1749 O O . ASN A 1 238 ? -8.668 -9.337 -14.098 1.00 91.94 238 ASN A O 1
ATOM 1753 N N . ASN A 1 239 ? -6.864 -8.636 -12.971 1.00 91.25 239 ASN A N 1
ATOM 1754 C CA . ASN A 1 239 ? -5.890 -9.128 -13.942 1.00 91.25 239 ASN A CA 1
ATOM 1755 C C . ASN A 1 239 ? -5.606 -10.636 -13.814 1.00 91.25 239 ASN A C 1
ATOM 1757 O O . ASN A 1 239 ? -4.864 -11.160 -14.639 1.00 91.25 239 ASN A O 1
ATOM 1761 N N . TYR A 1 240 ? -6.195 -11.341 -12.838 1.00 90.88 240 TYR A N 1
ATOM 1762 C CA . TYR A 1 240 ? -5.893 -12.749 -12.559 1.00 90.88 240 TYR A CA 1
ATOM 1763 C C . TYR A 1 240 ? -6.016 -13.676 -13.776 1.00 90.88 240 TYR A C 1
ATOM 1765 O O . TYR A 1 240 ? -5.131 -14.486 -14.035 1.00 90.88 240 TYR A O 1
ATOM 1773 N N . ASN A 1 241 ? -7.083 -13.509 -14.559 1.00 87.94 241 ASN A N 1
ATOM 1774 C CA . ASN A 1 241 ? -7.368 -14.352 -15.724 1.00 87.94 241 ASN A CA 1
ATOM 1775 C C . ASN A 1 241 ? -6.754 -13.814 -17.029 1.00 87.94 241 ASN A C 1
ATOM 1777 O O . ASN A 1 241 ? -7.081 -14.300 -18.112 1.00 87.94 241 ASN A O 1
ATOM 1781 N N . LYS A 1 242 ? -5.906 -12.781 -16.962 1.00 88.06 242 LYS A N 1
ATOM 1782 C CA . LYS A 1 242 ? -5.279 -12.197 -18.152 1.00 88.06 242 LYS A CA 1
ATOM 1783 C C . LYS A 1 242 ? -3.976 -12.927 -18.465 1.00 88.06 242 LYS A C 1
ATOM 1785 O O . LYS A 1 242 ? -3.138 -13.115 -17.591 1.00 88.06 242 LYS A O 1
ATOM 1790 N N . GLY A 1 243 ? -3.778 -13.278 -19.737 1.00 78.88 243 GLY A N 1
ATOM 1791 C CA . GLY A 1 243 ? -2.536 -13.912 -20.201 1.00 78.88 243 GLY A CA 1
ATOM 1792 C C . GLY A 1 243 ? -1.302 -13.005 -20.102 1.00 78.88 243 GLY A C 1
ATOM 1793 O O . GLY A 1 243 ? -0.190 -13.503 -19.970 1.00 78.88 243 GLY A O 1
ATOM 1794 N N . ASN A 1 244 ? -1.496 -11.681 -20.121 1.00 86.62 244 ASN A N 1
ATOM 1795 C CA . ASN A 1 244 ? -0.456 -10.692 -19.853 1.00 86.62 244 ASN A CA 1
ATOM 1796 C C . ASN A 1 244 ? -0.888 -9.801 -18.681 1.00 86.62 244 ASN A C 1
ATOM 1798 O O . ASN A 1 244 ? -1.917 -9.124 -18.762 1.00 86.62 244 ASN A O 1
ATOM 1802 N N . ILE A 1 245 ? -0.114 -9.824 -17.596 1.00 90.19 245 ILE A N 1
ATOM 1803 C CA . ILE A 1 245 ? -0.390 -9.057 -16.381 1.00 90.19 245 ILE A CA 1
ATOM 1804 C C . ILE A 1 245 ? 0.391 -7.745 -16.482 1.00 90.19 245 ILE A C 1
ATOM 1806 O O . ILE A 1 245 ? 1.624 -7.780 -16.442 1.00 90.19 245 ILE A O 1
ATOM 1810 N N . PRO A 1 246 ? -0.286 -6.591 -16.627 1.00 91.81 246 PRO A N 1
ATOM 1811 C CA . PRO A 1 246 ? 0.414 -5.321 -16.669 1.00 91.81 246 PRO A CA 1
ATOM 1812 C C . PRO A 1 246 ? 1.059 -5.025 -15.304 1.00 91.81 246 PRO A C 1
ATOM 1814 O O . PRO A 1 246 ? 0.479 -5.369 -14.265 1.00 91.81 246 PRO A O 1
ATOM 1817 N N . PRO A 1 247 ? 2.230 -4.362 -15.291 1.00 93.75 247 PRO A N 1
ATOM 1818 C CA . PRO A 1 247 ? 2.811 -3.832 -14.064 1.00 93.75 247 PRO A CA 1
ATOM 1819 C C . PRO A 1 247 ? 1.838 -2.859 -13.396 1.00 93.75 247 PRO A C 1
ATOM 1821 O O . PRO A 1 247 ? 0.993 -2.251 -14.058 1.00 93.75 247 PRO A O 1
ATOM 1824 N N . ILE A 1 248 ? 1.988 -2.674 -12.090 1.00 95.50 248 ILE A N 1
ATOM 1825 C CA . ILE A 1 248 ? 1.244 -1.654 -11.353 1.00 95.50 248 ILE A CA 1
ATOM 1826 C C . ILE A 1 248 ? 2.201 -0.579 -10.856 1.00 95.50 248 ILE A C 1
ATOM 1828 O O . ILE A 1 248 ? 3.265 -0.881 -10.316 1.00 95.50 248 ILE A O 1
ATOM 1832 N N . ILE A 1 249 ? 1.812 0.677 -11.065 1.00 95.69 249 ILE A N 1
ATOM 1833 C CA . ILE A 1 249 ? 2.555 1.842 -10.598 1.00 95.69 249 ILE A CA 1
ATOM 1834 C C . ILE A 1 249 ? 1.754 2.516 -9.493 1.00 95.69 249 ILE A C 1
ATOM 1836 O O . ILE A 1 249 ? 0.547 2.756 -9.629 1.00 95.69 249 ILE A O 1
ATOM 1840 N N . PHE A 1 250 ? 2.421 2.812 -8.386 1.00 96.44 250 PHE A N 1
ATOM 1841 C CA . PHE A 1 250 ? 1.804 3.502 -7.266 1.00 96.44 250 PHE A CA 1
ATOM 1842 C C . PHE A 1 250 ? 2.806 4.369 -6.515 1.00 96.44 250 PHE A C 1
ATOM 1844 O O . PHE A 1 250 ? 3.980 4.038 -6.405 1.00 96.44 250 PHE A O 1
ATOM 1851 N N . GLU A 1 251 ? 2.318 5.492 -6.006 1.00 96.50 251 GLU A N 1
ATOM 1852 C CA . GLU A 1 251 ? 3.067 6.383 -5.125 1.00 96.50 251 GLU A CA 1
ATOM 1853 C C . GLU A 1 251 ? 2.871 5.910 -3.690 1.00 96.50 251 GLU A C 1
ATOM 1855 O O . GLU A 1 251 ? 1.734 5.809 -3.222 1.00 96.50 251 GLU A O 1
ATOM 1860 N N . MET A 1 252 ? 3.968 5.583 -3.013 1.00 97.75 252 MET A N 1
ATOM 1861 C CA . MET A 1 252 ? 3.963 5.089 -1.645 1.00 97.75 252 MET A CA 1
ATOM 1862 C C . MET A 1 252 ? 4.561 6.142 -0.721 1.00 97.75 252 MET A C 1
ATOM 1864 O O . MET A 1 252 ? 5.766 6.377 -0.725 1.00 97.75 252 MET A O 1
ATOM 1868 N N . LEU A 1 253 ? 3.705 6.775 0.076 1.00 98.00 253 LEU A N 1
ATOM 1869 C CA . LEU A 1 253 ? 4.084 7.816 1.021 1.00 98.00 253 LEU A CA 1
ATOM 1870 C C . LEU A 1 253 ? 4.337 7.176 2.387 1.00 98.00 253 LEU A C 1
ATOM 1872 O O . LEU A 1 253 ? 3.393 6.965 3.148 1.00 98.00 253 LEU A O 1
ATOM 1876 N N . ILE A 1 254 ? 5.592 6.852 2.685 1.00 98.00 254 ILE A N 1
ATOM 1877 C CA . ILE A 1 254 ? 6.013 6.252 3.955 1.00 98.00 254 ILE A CA 1
ATOM 1878 C C . ILE A 1 254 ? 6.107 7.347 5.019 1.00 98.00 254 ILE A C 1
ATOM 1880 O O . ILE A 1 254 ? 6.816 8.342 4.850 1.00 98.00 254 ILE A O 1
ATOM 1884 N N . LEU A 1 255 ? 5.374 7.173 6.117 1.00 97.31 255 LEU A N 1
ATOM 1885 C CA . LEU A 1 255 ? 5.318 8.142 7.207 1.00 97.31 255 LEU A CA 1
ATOM 1886 C C . LEU A 1 255 ? 6.508 7.967 8.154 1.00 97.31 255 LEU A C 1
ATOM 1888 O O . LEU A 1 255 ? 6.774 6.858 8.613 1.00 97.31 255 LEU A O 1
ATOM 1892 N N . ASN A 1 256 ? 7.145 9.080 8.528 1.00 95.31 256 ASN A N 1
ATOM 1893 C CA . ASN A 1 256 ? 8.270 9.114 9.471 1.00 95.31 256 ASN A CA 1
ATOM 1894 C C . ASN A 1 256 ? 9.431 8.186 9.076 1.00 95.31 256 ASN A C 1
ATOM 1896 O O . ASN A 1 256 ? 10.007 7.502 9.927 1.00 95.31 256 ASN A O 1
ATOM 1900 N N . ASP A 1 257 ? 9.754 8.152 7.784 1.00 95.69 257 ASP A N 1
ATOM 1901 C CA . ASP A 1 257 ? 10.842 7.331 7.269 1.00 95.69 257 ASP A CA 1
ATOM 1902 C C . ASP A 1 257 ? 12.219 7.929 7.621 1.00 95.69 257 ASP A C 1
ATOM 1904 O O . ASP A 1 257 ? 12.350 9.071 8.071 1.00 95.69 257 ASP A O 1
ATOM 1908 N N . LYS A 1 258 ? 13.266 7.127 7.438 1.00 94.44 258 LYS A N 1
ATOM 1909 C CA . LYS A 1 258 ? 14.660 7.486 7.685 1.00 94.44 258 LYS A CA 1
ATOM 1910 C C . LYS A 1 258 ? 15.439 7.486 6.381 1.00 94.44 258 LYS A C 1
ATOM 1912 O O . LYS A 1 258 ? 15.292 6.576 5.571 1.00 94.44 258 LYS A O 1
ATOM 1917 N N . HIS A 1 259 ? 16.320 8.467 6.244 1.00 93.75 259 HIS A N 1
ATOM 1918 C CA . HIS A 1 259 ? 17.293 8.528 5.161 1.00 93.75 259 HIS A CA 1
ATOM 1919 C C . HIS A 1 259 ? 18.286 7.359 5.288 1.00 93.75 259 HIS A C 1
ATOM 1921 O O . HIS A 1 259 ? 19.026 7.279 6.270 1.00 93.75 259 HIS A O 1
ATOM 1927 N N . ASP A 1 260 ? 18.260 6.436 4.326 1.00 93.06 260 ASP A N 1
ATOM 1928 C CA . ASP A 1 260 ? 19.131 5.253 4.245 1.00 93.06 260 ASP A CA 1
ATOM 1929 C C . ASP A 1 260 ? 19.291 4.838 2.758 1.00 93.06 260 ASP A C 1
ATOM 1931 O O . ASP A 1 260 ? 19.318 5.692 1.873 1.00 93.06 260 ASP A O 1
ATOM 1935 N N . ARG A 1 261 ? 19.412 3.545 2.433 1.00 94.38 261 ARG A N 1
ATOM 1936 C CA . ARG A 1 261 ? 19.739 3.058 1.079 1.00 94.38 261 ARG A CA 1
ATOM 1937 C C . ARG A 1 261 ? 18.757 3.486 -0.012 1.00 94.38 261 ARG A C 1
ATOM 1939 O O . ARG A 1 261 ? 19.188 3.618 -1.158 1.00 94.38 261 ARG A O 1
ATOM 1946 N N . ASP A 1 262 ? 17.490 3.721 0.324 1.00 94.88 262 ASP A N 1
ATOM 1947 C CA . ASP A 1 262 ? 16.491 4.214 -0.628 1.00 94.88 262 ASP A CA 1
ATOM 1948 C C . ASP A 1 262 ? 16.301 5.739 -0.564 1.00 94.88 262 ASP A C 1
ATOM 1950 O O . ASP A 1 262 ? 15.412 6.253 -1.224 1.00 94.88 262 ASP A O 1
ATOM 1954 N N . GLU A 1 263 ? 17.148 6.499 0.143 1.00 94.88 263 GLU A N 1
ATOM 1955 C CA . GLU A 1 263 ? 17.022 7.962 0.317 1.00 94.88 263 GLU A CA 1
ATOM 1956 C C . GLU A 1 263 ? 16.854 8.742 -0.996 1.00 94.88 263 GLU A C 1
ATOM 1958 O O . GLU A 1 263 ? 16.194 9.779 -1.032 1.00 94.88 263 GLU A O 1
ATOM 1963 N N . LYS A 1 264 ? 17.477 8.266 -2.078 1.00 94.69 264 LYS A N 1
ATOM 1964 C CA . LYS A 1 264 ? 17.410 8.917 -3.394 1.00 94.69 264 LYS A CA 1
ATOM 1965 C C . LYS A 1 264 ? 16.179 8.511 -4.206 1.00 94.69 264 LYS A C 1
ATOM 1967 O O . LYS A 1 264 ? 15.987 9.049 -5.295 1.00 94.69 264 LYS A O 1
ATOM 1972 N N . ALA A 1 265 ? 15.408 7.530 -3.751 1.00 95.56 265 ALA A N 1
ATOM 1973 C CA . ALA A 1 265 ? 14.195 7.101 -4.424 1.00 95.56 265 ALA A CA 1
ATOM 1974 C C . ALA A 1 265 ? 13.095 8.142 -4.190 1.00 95.56 265 ALA A C 1
ATOM 1976 O O . ALA A 1 265 ? 12.852 8.562 -3.073 1.00 95.56 265 ALA A O 1
ATOM 1977 N N . GLY A 1 266 ? 12.416 8.587 -5.241 1.00 96.25 266 GLY A N 1
ATOM 1978 C CA . GLY A 1 266 ? 11.305 9.514 -5.082 1.00 96.25 266 GLY A CA 1
ATOM 1979 C C . GLY A 1 266 ? 11.692 10.903 -4.566 1.00 96.25 266 GLY A C 1
ATOM 1980 O O . GLY A 1 266 ? 12.655 11.509 -5.048 1.00 96.25 266 GLY A O 1
ATOM 1981 N N . ILE A 1 267 ? 10.883 11.433 -3.644 1.00 96.94 267 ILE A N 1
ATOM 1982 C CA . ILE A 1 267 ? 11.070 12.742 -2.998 1.00 96.94 267 ILE A CA 1
ATOM 1983 C C . ILE A 1 267 ? 10.741 12.691 -1.504 1.00 96.94 267 ILE A C 1
ATOM 1985 O O . ILE A 1 267 ? 9.925 11.891 -1.050 1.00 96.94 267 ILE A O 1
ATOM 1989 N N . TRP A 1 268 ? 11.308 13.634 -0.756 1.00 97.62 268 TRP A N 1
ATOM 1990 C CA . TRP A 1 268 ? 11.024 13.835 0.662 1.00 97.62 268 TRP A CA 1
ATOM 1991 C C . TRP A 1 268 ? 10.136 15.059 0.877 1.00 97.62 268 TRP A C 1
ATOM 1993 O O . TRP A 1 268 ? 10.352 16.114 0.278 1.00 97.62 268 TRP A O 1
ATOM 2003 N N . ASN A 1 269 ? 9.156 14.929 1.767 1.00 95.62 269 ASN A N 1
ATOM 2004 C CA . ASN A 1 269 ? 8.366 16.035 2.297 1.00 95.62 269 ASN A CA 1
ATOM 2005 C C . ASN A 1 269 ? 8.430 15.996 3.828 1.00 95.62 269 ASN A C 1
ATOM 2007 O O . ASN A 1 269 ? 7.681 15.267 4.487 1.00 95.62 269 ASN A O 1
ATOM 2011 N N . GLY A 1 270 ? 9.380 16.746 4.390 1.00 95.12 270 GLY A N 1
ATOM 2012 C CA . GLY A 1 270 ? 9.731 16.623 5.802 1.00 95.12 270 GLY A CA 1
ATOM 2013 C C . GLY A 1 270 ? 10.110 15.171 6.132 1.00 95.12 270 GLY A C 1
ATOM 2014 O O . GLY A 1 270 ? 10.927 14.597 5.418 1.00 95.12 270 GLY A O 1
ATOM 2015 N N . PRO A 1 271 ? 9.513 14.548 7.165 1.00 94.88 271 PRO A N 1
ATOM 2016 C CA . PRO A 1 271 ? 9.812 13.167 7.543 1.00 94.88 271 PRO A CA 1
ATOM 2017 C C . PRO A 1 271 ? 9.069 12.120 6.690 1.00 94.88 271 PRO A C 1
ATOM 2019 O O . PRO A 1 271 ? 9.145 10.929 6.977 1.00 94.88 271 PRO A O 1
ATOM 2022 N N . THR A 1 272 ? 8.285 12.541 5.692 1.00 97.12 272 THR A N 1
ATOM 2023 C CA . THR A 1 272 ? 7.541 11.631 4.811 1.00 97.12 272 THR A CA 1
ATOM 2024 C C . THR A 1 272 ? 8.322 11.389 3.530 1.00 97.12 272 THR A C 1
ATOM 2026 O O . THR A 1 272 ? 8.706 12.341 2.848 1.00 97.12 272 THR A O 1
ATOM 2029 N N . HIS A 1 273 ? 8.493 10.123 3.173 1.00 97.88 273 HIS A N 1
ATOM 2030 C CA . HIS A 1 273 ? 9.206 9.700 1.976 1.00 97.88 273 HIS A CA 1
ATOM 2031 C C . HIS A 1 273 ? 8.203 9.211 0.933 1.00 97.88 273 HIS A C 1
ATOM 2033 O O . HIS A 1 273 ? 7.521 8.208 1.140 1.00 97.88 273 HIS A O 1
ATOM 2039 N N . ASN A 1 274 ? 8.054 9.949 -0.167 1.00 97.81 274 ASN A N 1
ATOM 2040 C CA . ASN A 1 274 ? 7.190 9.555 -1.273 1.00 97.81 274 ASN A CA 1
ATOM 2041 C C . ASN A 1 274 ? 8.017 8.806 -2.315 1.00 97.81 274 ASN A C 1
ATOM 2043 O O . ASN A 1 274 ? 8.736 9.431 -3.096 1.00 97.81 274 ASN A O 1
ATOM 2047 N N . ILE A 1 275 ? 7.885 7.481 -2.324 1.00 97.75 275 ILE A N 1
ATOM 2048 C CA . ILE A 1 275 ? 8.591 6.597 -3.242 1.00 97.75 275 ILE A CA 1
ATOM 2049 C C . ILE A 1 275 ? 7.631 6.149 -4.356 1.00 97.75 275 ILE A C 1
ATOM 2051 O O . ILE A 1 275 ? 6.661 5.434 -4.084 1.00 97.75 275 ILE A O 1
ATOM 2055 N N . PRO A 1 276 ? 7.894 6.498 -5.625 1.00 97.56 276 PRO A N 1
ATOM 2056 C CA . PRO A 1 276 ? 7.164 5.944 -6.753 1.00 97.56 276 PRO A CA 1
ATOM 2057 C C . PRO A 1 276 ? 7.627 4.499 -6.984 1.00 97.56 276 PRO A C 1
ATOM 2059 O O . PRO A 1 276 ? 8.811 4.230 -7.210 1.00 97.56 276 PRO A O 1
ATOM 2062 N N . ILE A 1 277 ? 6.688 3.560 -6.940 1.00 98.00 277 ILE A N 1
ATOM 2063 C CA . ILE A 1 277 ? 6.936 2.127 -7.086 1.00 98.00 277 ILE A CA 1
ATOM 2064 C C . ILE A 1 277 ? 6.405 1.650 -8.430 1.00 98.00 277 ILE A C 1
ATOM 2066 O O . ILE A 1 277 ? 5.248 1.883 -8.773 1.00 98.00 277 ILE A O 1
ATOM 2070 N N . TYR A 1 278 ? 7.248 0.928 -9.158 1.00 97.25 278 TYR A N 1
ATOM 2071 C CA . TYR A 1 278 ? 6.873 0.077 -10.276 1.00 97.25 278 TYR A CA 1
ATOM 2072 C C . TYR A 1 278 ? 6.971 -1.372 -9.811 1.00 97.25 278 TYR A C 1
ATOM 2074 O O . TYR A 1 278 ? 8.060 -1.868 -9.514 1.00 97.25 278 TYR A O 1
ATOM 2082 N N . ALA A 1 279 ? 5.831 -2.049 -9.728 1.00 97.31 279 ALA A N 1
ATOM 2083 C CA . ALA A 1 279 ? 5.758 -3.407 -9.224 1.00 97.31 279 ALA A CA 1
ATOM 2084 C C . ALA A 1 279 ? 5.415 -4.400 -10.333 1.00 97.31 279 ALA A C 1
ATOM 2086 O O . ALA A 1 279 ? 4.351 -4.335 -10.962 1.00 97.31 279 ALA A O 1
ATOM 2087 N N . LEU A 1 280 ? 6.306 -5.372 -10.513 1.00 95.94 280 LEU A N 1
ATOM 2088 C CA . LEU A 1 280 ? 6.003 -6.605 -11.224 1.00 95.94 280 LEU A CA 1
ATOM 2089 C C . LEU A 1 280 ? 5.376 -7.599 -10.254 1.00 95.94 280 LEU A C 1
ATOM 2091 O O . LEU A 1 280 ? 5.805 -7.726 -9.110 1.00 95.94 280 LEU A O 1
ATOM 2095 N N . TYR A 1 281 ? 4.372 -8.331 -10.718 1.00 95.94 281 TYR A N 1
ATOM 2096 C CA . TYR A 1 281 ? 3.690 -9.331 -9.912 1.00 95.94 281 TYR A CA 1
ATOM 2097 C C . TYR A 1 281 ? 3.097 -10.430 -10.790 1.00 95.94 281 TYR A C 1
ATOM 2099 O O . TYR A 1 281 ? 2.966 -10.299 -12.008 1.00 95.94 281 TYR A O 1
ATOM 2107 N N . LYS A 1 282 ? 2.762 -11.543 -10.148 1.00 95.31 282 LYS A N 1
ATOM 2108 C CA . LYS A 1 282 ? 2.017 -12.660 -10.729 1.00 95.31 282 LYS A CA 1
ATOM 2109 C C . LYS A 1 282 ? 0.877 -13.023 -9.790 1.00 95.31 282 LYS A C 1
ATOM 2111 O O . LYS A 1 282 ? 0.764 -12.461 -8.706 1.00 95.31 282 LYS A O 1
ATOM 2116 N N . PHE A 1 283 ? 0.064 -13.989 -10.179 1.00 94.94 283 PHE A N 1
ATOM 2117 C CA . PHE A 1 283 ? -0.925 -14.581 -9.290 1.00 94.94 283 PHE A CA 1
ATOM 2118 C C . PHE A 1 283 ? -0.601 -16.044 -9.018 1.00 94.94 283 PHE A C 1
ATOM 2120 O O . PHE A 1 283 ? 0.043 -16.718 -9.825 1.00 94.94 283 PHE A O 1
ATOM 2127 N N . ASP A 1 284 ? -1.033 -16.530 -7.863 1.00 91.88 284 ASP A N 1
ATOM 2128 C CA . ASP A 1 284 ? -1.049 -17.952 -7.555 1.00 91.88 284 ASP A CA 1
ATOM 2129 C C . ASP A 1 284 ? -2.334 -18.639 -8.052 1.00 91.88 284 ASP A C 1
ATOM 2131 O O . ASP A 1 284 ? -3.207 -18.019 -8.658 1.00 91.88 284 ASP A O 1
ATOM 2135 N N . ALA A 1 285 ? -2.465 -19.943 -7.799 1.00 90.12 285 ALA A N 1
ATOM 2136 C CA . ALA A 1 285 ? -3.642 -20.716 -8.204 1.00 90.12 285 ALA A CA 1
ATOM 2137 C C . ALA A 1 285 ? -4.951 -20.278 -7.509 1.00 90.12 285 ALA A C 1
ATOM 2139 O O . ALA A 1 285 ? -6.027 -20.654 -7.958 1.00 90.12 285 ALA A O 1
ATOM 2140 N N . ASN A 1 286 ? -4.871 -19.480 -6.442 1.00 88.06 286 ASN A N 1
ATOM 2141 C CA . ASN A 1 286 ? -6.014 -18.963 -5.690 1.00 88.06 286 ASN A CA 1
ATOM 2142 C C . ASN A 1 286 ? -6.339 -17.501 -6.056 1.00 88.06 286 ASN A C 1
ATOM 2144 O O . ASN A 1 286 ? -7.198 -16.877 -5.423 1.00 88.06 286 ASN A O 1
ATOM 2148 N N . GLY A 1 287 ? -5.638 -16.921 -7.035 1.00 88.00 287 GLY A N 1
ATOM 2149 C CA . GLY A 1 287 ? -5.766 -15.512 -7.404 1.00 88.00 287 GLY A CA 1
ATOM 2150 C C . GLY A 1 287 ? -5.196 -14.544 -6.365 1.00 88.00 287 GLY A C 1
ATOM 2151 O O . GLY A 1 287 ? -5.562 -13.370 -6.370 1.00 88.00 287 GLY A O 1
ATOM 2152 N N . ILE A 1 288 ? -4.330 -15.012 -5.462 1.00 89.62 288 ILE A N 1
ATOM 2153 C CA . ILE A 1 288 ? -3.562 -14.154 -4.554 1.00 89.62 288 ILE A CA 1
ATOM 2154 C C . ILE A 1 288 ? -2.329 -13.647 -5.298 1.00 89.62 288 ILE A C 1
ATOM 2156 O O . ILE A 1 288 ? -1.682 -14.382 -6.050 1.00 89.62 288 ILE A O 1
ATOM 2160 N N . VAL A 1 289 ? -2.004 -12.372 -5.100 1.00 94.50 289 VAL A N 1
ATOM 2161 C CA . VAL A 1 289 ? -0.840 -11.752 -5.728 1.00 94.50 289 VAL A CA 1
ATOM 2162 C C . VAL A 1 289 ? 0.446 -12.341 -5.155 1.00 94.50 289 VAL A C 1
ATOM 2164 O O . VAL A 1 289 ? 0.643 -12.391 -3.946 1.00 94.50 289 VAL A O 1
ATOM 2167 N N . LYS A 1 290 ? 1.348 -12.747 -6.044 1.00 94.88 290 LYS A N 1
ATOM 2168 C CA . LYS A 1 290 ? 2.742 -13.082 -5.763 1.00 94.88 290 LYS A CA 1
ATOM 2169 C C . LYS A 1 290 ? 3.617 -11.916 -6.219 1.00 94.88 290 LYS A C 1
ATOM 2171 O O . LYS A 1 290 ? 3.753 -11.723 -7.434 1.00 94.88 290 LYS A O 1
ATOM 2176 N N . PRO A 1 291 ? 4.189 -11.136 -5.287 1.00 95.69 291 PRO A N 1
ATOM 2177 C CA . PRO A 1 291 ? 5.059 -10.030 -5.649 1.00 95.69 291 PRO A CA 1
ATOM 2178 C C . PRO A 1 291 ? 6.299 -10.501 -6.409 1.00 95.69 291 PRO A C 1
ATOM 2180 O O . PRO A 1 291 ? 6.826 -11.588 -6.167 1.00 95.69 291 PRO A O 1
ATOM 2183 N N . GLY A 1 292 ? 6.733 -9.682 -7.358 1.00 94.69 292 GLY A N 1
ATOM 2184 C CA . GLY A 1 292 ? 7.957 -9.854 -8.124 1.00 94.69 292 GLY A CA 1
ATOM 2185 C C . GLY A 1 292 ? 8.954 -8.740 -7.818 1.00 94.69 292 GLY A C 1
ATOM 2186 O O . GLY A 1 292 ? 9.091 -8.300 -6.680 1.00 94.69 292 GLY A O 1
ATOM 2187 N N . MET A 1 293 ? 9.672 -8.298 -8.850 1.00 95.19 293 MET A N 1
ATOM 2188 C CA . MET A 1 293 ? 10.636 -7.208 -8.722 1.00 95.19 293 MET A CA 1
ATOM 2189 C C . MET A 1 293 ? 9.922 -5.880 -8.457 1.00 95.19 293 MET A C 1
ATOM 2191 O O . MET A 1 293 ? 8.956 -5.541 -9.145 1.00 95.19 293 MET A O 1
ATOM 2195 N N . LEU A 1 294 ? 10.438 -5.135 -7.480 1.00 97.50 294 LEU A N 1
ATOM 2196 C CA . LEU A 1 294 ? 10.029 -3.770 -7.180 1.00 97.50 294 LEU A CA 1
ATOM 2197 C C . LEU A 1 294 ? 11.135 -2.813 -7.613 1.00 97.50 294 LEU A C 1
ATOM 2199 O O . LEU A 1 294 ? 12.276 -2.905 -7.148 1.00 97.50 294 LEU A O 1
ATOM 2203 N N . SER A 1 295 ? 10.773 -1.891 -8.492 1.00 97.12 295 SER A N 1
ATOM 2204 C CA . SER A 1 295 ? 11.665 -0.862 -9.002 1.00 97.12 295 SER A CA 1
ATOM 2205 C C . SER A 1 295 ? 11.137 0.528 -8.664 1.00 97.12 295 SER A C 1
ATOM 2207 O O . SER A 1 295 ? 9.949 0.723 -8.414 1.00 97.12 295 SER A O 1
ATOM 2209 N N . THR A 1 296 ? 12.029 1.506 -8.647 1.00 97.19 296 THR A N 1
ATOM 2210 C CA . THR A 1 296 ? 11.760 2.896 -8.291 1.00 97.19 296 THR A CA 1
ATOM 2211 C C . THR A 1 296 ? 12.601 3.847 -9.148 1.00 97.19 296 THR A C 1
ATOM 2213 O O . THR A 1 296 ? 13.438 3.421 -9.949 1.00 97.19 296 THR A O 1
ATOM 2216 N N . GLY A 1 297 ? 12.360 5.145 -9.017 1.00 95.38 297 GLY A N 1
ATOM 2217 C CA . GLY A 1 297 ? 13.061 6.203 -9.736 1.00 95.38 297 GLY A CA 1
ATOM 2218 C C . GLY A 1 297 ? 13.183 7.455 -8.874 1.00 95.38 297 GLY A C 1
ATOM 2219 O O . GLY A 1 297 ? 12.519 7.570 -7.849 1.00 95.38 297 GLY A O 1
ATOM 2220 N N . GLN A 1 298 ? 14.052 8.380 -9.276 1.00 94.69 298 GLN A N 1
ATOM 2221 C CA . GLN A 1 298 ? 14.247 9.650 -8.569 1.00 94.69 298 GLN A CA 1
ATOM 2222 C C . GLN A 1 298 ? 13.167 10.667 -8.961 1.00 94.69 298 GLN A C 1
ATOM 2224 O O . GLN A 1 298 ? 12.808 10.760 -10.136 1.00 94.69 298 GLN A O 1
ATOM 2229 N N . GLY A 1 299 ? 12.711 11.477 -8.005 1.00 93.12 299 GLY A N 1
ATOM 2230 C CA . GLY A 1 299 ? 11.673 12.484 -8.232 1.00 93.12 299 GLY A CA 1
ATOM 2231 C C . GLY A 1 299 ? 10.253 11.950 -8.015 1.00 93.12 299 GLY A C 1
ATOM 2232 O O . GLY A 1 299 ? 10.032 10.749 -7.923 1.00 93.12 299 GLY A O 1
ATOM 2233 N N . ALA A 1 300 ? 9.273 12.853 -7.920 1.00 87.81 300 ALA A N 1
ATOM 2234 C CA . ALA A 1 300 ? 7.884 12.485 -7.620 1.00 87.81 300 ALA A CA 1
ATOM 2235 C C . ALA A 1 300 ? 7.246 11.640 -8.735 1.00 87.81 300 ALA A C 1
ATOM 2237 O O . ALA A 1 300 ? 6.478 10.722 -8.473 1.00 87.81 300 ALA A O 1
ATOM 2238 N N . THR A 1 301 ? 7.593 11.954 -9.984 1.00 90.50 301 THR A N 1
ATOM 2239 C CA . THR A 1 301 ? 7.055 11.344 -11.204 1.00 90.50 301 THR A CA 1
ATOM 2240 C C . THR A 1 301 ? 8.206 10.980 -12.150 1.00 90.50 301 THR A C 1
ATOM 2242 O O . THR A 1 301 ? 8.457 11.672 -13.139 1.00 90.50 301 THR A O 1
ATOM 2245 N N . PRO A 1 302 ? 8.974 9.923 -11.838 1.00 92.06 302 PRO A N 1
ATOM 2246 C CA . PRO A 1 302 ? 10.149 9.562 -12.616 1.00 92.06 302 PRO A CA 1
ATOM 2247 C C . PRO A 1 302 ? 9.753 9.122 -14.029 1.00 92.06 302 PRO A C 1
ATOM 2249 O O . PRO A 1 302 ? 8.805 8.361 -14.217 1.00 92.06 302 PRO A O 1
ATOM 2252 N N . SER A 1 303 ? 10.529 9.537 -15.032 1.00 89.44 303 SER A N 1
ATOM 2253 C CA . SER A 1 303 ? 10.367 9.044 -16.407 1.00 89.44 303 SER A CA 1
ATOM 2254 C C . SER A 1 303 ? 10.782 7.575 -16.559 1.00 89.44 303 SER A C 1
ATOM 2256 O O . SER A 1 303 ? 10.300 6.882 -17.456 1.00 89.44 303 SER A O 1
ATOM 2258 N N . HIS A 1 304 ? 11.668 7.086 -15.683 1.00 90.31 304 HIS A N 1
ATOM 2259 C CA . HIS A 1 304 ? 12.188 5.721 -15.697 1.00 90.31 304 HIS A CA 1
ATOM 2260 C C . HIS A 1 304 ? 12.299 5.138 -14.282 1.00 90.31 304 HIS A C 1
ATOM 2262 O O . HIS A 1 304 ? 12.790 5.792 -13.364 1.00 90.31 304 HIS A O 1
ATOM 2268 N N . TYR A 1 305 ? 11.920 3.866 -14.136 1.00 94.69 305 TYR A N 1
ATOM 2269 C CA . TYR A 1 305 ? 11.983 3.103 -12.883 1.00 94.69 305 TYR A CA 1
ATOM 2270 C C . TYR A 1 305 ? 13.163 2.121 -12.910 1.00 94.69 305 TYR A C 1
ATOM 2272 O O . TYR A 1 305 ? 12.978 0.908 -12.943 1.00 94.69 305 TYR A O 1
ATOM 2280 N N . GLN A 1 306 ? 14.386 2.644 -13.007 1.00 91.31 306 GLN A N 1
ATOM 2281 C CA . GLN A 1 306 ? 15.607 1.831 -13.144 1.00 91.31 306 GLN A CA 1
ATOM 2282 C C . GLN A 1 306 ? 16.246 1.456 -11.799 1.00 91.31 306 GLN A C 1
ATOM 2284 O O . GLN A 1 306 ? 17.072 0.546 -11.745 1.00 91.31 306 GLN A O 1
ATOM 2289 N N . GLY A 1 307 ? 15.890 2.153 -10.718 1.00 90.81 307 GLY A N 1
ATOM 2290 C CA . GLY A 1 307 ? 16.374 1.843 -9.379 1.00 90.81 307 GLY A CA 1
ATOM 2291 C C . GLY A 1 307 ? 15.696 0.590 -8.839 1.00 90.81 307 GLY A C 1
ATOM 2292 O O . GLY A 1 307 ? 14.508 0.384 -9.057 1.00 90.81 307 GLY A O 1
ATOM 2293 N N . VAL A 1 308 ? 16.432 -0.247 -8.119 1.00 93.81 308 VAL A N 1
ATOM 2294 C CA . VAL A 1 308 ? 15.835 -1.319 -7.311 1.00 93.81 308 VAL A CA 1
ATOM 2295 C C . VAL A 1 308 ? 15.460 -0.730 -5.955 1.00 93.81 308 VAL A C 1
ATOM 2297 O O . VAL A 1 308 ? 16.211 0.088 -5.429 1.00 93.81 308 VAL A O 1
ATOM 2300 N N . LEU A 1 309 ? 14.320 -1.136 -5.397 1.00 95.56 309 LEU A N 1
ATOM 2301 C CA . LEU A 1 309 ? 13.976 -0.821 -4.009 1.00 95.56 309 LEU A CA 1
ATOM 2302 C C . LEU A 1 309 ? 14.804 -1.721 -3.073 1.00 95.56 309 LEU A C 1
ATOM 2304 O O . LEU A 1 309 ? 14.662 -2.945 -3.115 1.00 95.56 309 LEU A O 1
ATOM 2308 N N . ASN A 1 310 ? 15.710 -1.146 -2.281 1.00 93.31 310 ASN A N 1
ATOM 2309 C CA . ASN A 1 310 ? 16.766 -1.896 -1.588 1.00 93.31 310 ASN A CA 1
ATOM 2310 C C . ASN A 1 310 ? 16.434 -2.215 -0.134 1.00 93.31 310 ASN A C 1
ATOM 2312 O O . ASN A 1 310 ? 16.900 -3.230 0.407 1.00 93.31 310 ASN A O 1
ATOM 2316 N N . GLU A 1 311 ? 15.724 -1.324 0.551 1.00 95.50 311 GLU A N 1
ATOM 2317 C CA . GLU A 1 311 ? 15.448 -1.494 1.965 1.00 95.50 311 GLU A CA 1
ATOM 2318 C C . GLU A 1 311 ? 14.337 -2.513 2.174 1.00 95.50 311 GLU A C 1
ATOM 2320 O O . GLU A 1 311 ? 13.222 -2.372 1.673 1.00 95.50 311 GLU A O 1
ATOM 2325 N N . LYS A 1 312 ? 14.630 -3.540 2.979 1.00 95.88 312 LYS A N 1
ATOM 2326 C CA . LYS A 1 312 ? 13.674 -4.609 3.263 1.00 95.88 312 LYS A CA 1
ATOM 2327 C C . LYS A 1 312 ? 12.359 -4.068 3.829 1.00 95.88 312 LYS A C 1
ATOM 2329 O O . LYS A 1 312 ? 11.310 -4.525 3.401 1.00 95.88 312 LYS A O 1
ATOM 2334 N N . LYS A 1 313 ? 12.406 -3.067 4.716 1.00 96.25 313 LYS A N 1
ATOM 2335 C CA . LYS A 1 313 ? 11.203 -2.418 5.260 1.00 96.25 313 LYS A CA 1
ATOM 2336 C C . LYS A 1 313 ? 10.322 -1.826 4.140 1.00 96.25 313 LYS A C 1
ATOM 2338 O O . LYS A 1 313 ? 9.112 -2.018 4.158 1.00 96.25 313 LYS A O 1
ATOM 2343 N N . ASN A 1 314 ? 10.915 -1.190 3.125 1.00 97.25 314 ASN A N 1
ATOM 2344 C CA . ASN A 1 314 ? 10.183 -0.562 2.019 1.00 97.25 314 ASN A CA 1
ATOM 2345 C C . ASN A 1 314 ? 9.625 -1.623 1.060 1.00 97.25 314 ASN A C 1
ATOM 2347 O O . ASN A 1 314 ? 8.498 -1.518 0.579 1.00 97.25 314 ASN A O 1
ATOM 2351 N N . VAL A 1 315 ? 10.400 -2.684 0.819 1.00 97.19 315 VAL A N 1
ATOM 2352 C CA . VAL A 1 315 ? 9.968 -3.849 0.036 1.00 97.19 315 VAL A CA 1
ATOM 2353 C C . VAL A 1 315 ? 8.805 -4.571 0.718 1.00 97.19 315 VAL A C 1
ATOM 2355 O O . VAL A 1 315 ? 7.830 -4.919 0.056 1.00 97.19 315 VAL A O 1
ATOM 2358 N N . ASP A 1 316 ? 8.879 -4.780 2.031 1.00 97.12 316 ASP A N 1
ATOM 2359 C CA . ASP A 1 316 ? 7.861 -5.495 2.799 1.00 97.12 316 ASP A CA 1
ATOM 2360 C C . ASP A 1 316 ? 6.524 -4.739 2.789 1.00 97.12 316 ASP A C 1
ATOM 2362 O O . ASP A 1 316 ? 5.495 -5.342 2.477 1.00 97.12 316 ASP A O 1
ATOM 2366 N N . ILE A 1 317 ? 6.528 -3.422 3.029 1.00 97.44 317 ILE A N 1
ATOM 2367 C CA . ILE A 1 317 ? 5.297 -2.618 3.016 1.00 97.44 317 ILE A CA 1
ATOM 2368 C C . ILE A 1 317 ? 4.684 -2.494 1.607 1.00 97.44 317 ILE A C 1
ATOM 2370 O O . ILE A 1 317 ? 3.464 -2.593 1.453 1.00 97.44 317 ILE A O 1
ATOM 2374 N N . ALA A 1 318 ? 5.505 -2.382 0.556 1.00 97.81 318 ALA A N 1
ATOM 2375 C CA . ALA A 1 318 ? 5.029 -2.414 -0.829 1.00 97.81 318 ALA A CA 1
ATOM 2376 C C . ALA A 1 318 ? 4.438 -3.786 -1.206 1.00 97.81 318 ALA A C 1
ATOM 2378 O O . ALA A 1 318 ? 3.404 -3.871 -1.868 1.00 97.81 318 ALA A O 1
ATOM 2379 N N . ASN A 1 319 ? 5.052 -4.879 -0.754 1.00 97.25 319 ASN A N 1
ATOM 2380 C CA . ASN A 1 319 ? 4.522 -6.225 -0.965 1.00 97.25 319 ASN A CA 1
ATOM 2381 C C . ASN A 1 319 ? 3.224 -6.459 -0.187 1.00 97.25 319 ASN A C 1
ATOM 2383 O O . ASN A 1 319 ? 2.322 -7.138 -0.687 1.00 97.25 319 ASN A O 1
ATOM 2387 N N . LEU A 1 320 ? 3.101 -5.880 1.009 1.00 97.38 320 LEU A N 1
ATOM 2388 C CA . LEU A 1 320 ? 1.877 -5.928 1.799 1.00 97.38 320 LEU A CA 1
ATOM 2389 C C . LEU A 1 320 ? 0.717 -5.273 1.037 1.00 97.38 320 LEU A C 1
ATOM 2391 O O . LEU A 1 320 ? -0.356 -5.865 0.947 1.00 97.38 320 LEU A O 1
ATOM 2395 N N . PHE A 1 321 ? 0.959 -4.126 0.387 1.00 97.75 321 PHE A N 1
ATOM 2396 C CA . PHE A 1 321 ? -0.024 -3.478 -0.490 1.00 97.75 321 PHE A CA 1
ATOM 2397 C C . PHE A 1 321 ? -0.580 -4.418 -1.568 1.00 97.75 321 PHE A C 1
ATOM 2399 O O . PHE A 1 321 ? -1.791 -4.508 -1.771 1.00 97.75 321 PHE A O 1
ATOM 2406 N N . LEU A 1 322 ? 0.309 -5.142 -2.247 1.00 96.88 322 LEU A N 1
ATOM 2407 C CA . LEU A 1 322 ? -0.061 -6.031 -3.346 1.00 96.88 322 LEU A CA 1
ATOM 2408 C C . LEU A 1 322 ? -0.800 -7.284 -2.861 1.00 96.88 322 LEU A C 1
ATOM 2410 O O . LEU A 1 322 ? -1.802 -7.687 -3.451 1.00 96.88 322 LEU A O 1
ATOM 2414 N N . THR A 1 323 ? -0.297 -7.909 -1.799 1.00 96.06 323 THR A N 1
ATOM 2415 C CA . THR A 1 323 ? -0.776 -9.215 -1.315 1.00 96.06 323 THR A CA 1
ATOM 2416 C C . THR A 1 323 ? -2.128 -9.128 -0.610 1.00 96.06 323 THR A C 1
ATOM 2418 O O . THR A 1 323 ? -2.971 -10.006 -0.792 1.00 96.06 323 THR A O 1
ATOM 2421 N N . GLU A 1 324 ? -2.379 -8.045 0.122 1.00 96.12 324 GLU A N 1
ATOM 2422 C CA . GLU A 1 324 ? -3.600 -7.864 0.914 1.00 96.12 324 GLU A CA 1
ATOM 2423 C C . GLU A 1 324 ? -4.774 -7.268 0.127 1.00 96.12 324 GLU A C 1
ATOM 2425 O O . GLU A 1 324 ? -5.903 -7.234 0.628 1.00 96.12 324 GLU A O 1
ATOM 2430 N N . MET A 1 325 ? -4.547 -6.805 -1.108 1.00 95.94 325 MET A N 1
ATOM 2431 C CA . MET A 1 325 ? -5.572 -6.109 -1.893 1.00 95.94 325 MET A CA 1
ATOM 2432 C C . MET A 1 325 ? -6.831 -6.959 -2.096 1.00 95.94 325 MET A C 1
ATOM 2434 O O . MET A 1 325 ? -7.944 -6.452 -1.962 1.00 95.94 325 MET A O 1
ATOM 2438 N N . LYS A 1 326 ? -6.678 -8.263 -2.360 1.00 95.12 326 LYS A N 1
ATOM 2439 C CA . LYS A 1 326 ? -7.817 -9.176 -2.543 1.00 95.12 326 LYS A CA 1
ATOM 2440 C C . LYS A 1 326 ? -8.701 -9.216 -1.293 1.00 95.12 326 LYS A C 1
ATOM 2442 O O . LYS A 1 326 ? -9.911 -9.030 -1.382 1.00 95.12 326 LYS A O 1
ATOM 2447 N N . THR A 1 327 ? -8.084 -9.388 -0.129 1.00 95.25 327 THR A N 1
ATOM 2448 C CA . THR A 1 327 ? -8.773 -9.402 1.164 1.00 95.25 327 THR A CA 1
ATOM 2449 C C . THR A 1 327 ? -9.489 -8.077 1.430 1.00 95.25 327 THR A C 1
ATOM 2451 O O . THR A 1 327 ? -10.642 -8.062 1.864 1.00 95.25 327 THR A O 1
ATOM 2454 N N . LEU A 1 328 ? -8.831 -6.951 1.135 1.00 96.62 328 LEU A N 1
ATOM 2455 C CA . LEU A 1 328 ? -9.432 -5.626 1.271 1.00 96.62 328 LEU A CA 1
ATOM 2456 C C . LEU A 1 328 ? -10.665 -5.468 0.366 1.00 96.62 328 LEU A C 1
ATOM 2458 O O . LEU A 1 328 ? -11.691 -4.956 0.814 1.00 96.62 328 LEU A O 1
ATOM 2462 N N . GLN A 1 329 ? -10.583 -5.910 -0.893 1.00 95.12 329 GLN A N 1
ATOM 2463 C CA . GLN A 1 329 ? -11.708 -5.880 -1.829 1.00 95.12 329 GLN A CA 1
ATOM 2464 C C . GLN A 1 329 ? -12.884 -6.729 -1.339 1.00 95.12 329 GLN A C 1
ATOM 2466 O O . GLN A 1 329 ? -14.031 -6.296 -1.433 1.00 95.12 329 GLN A O 1
ATOM 2471 N N . GLU A 1 330 ? -12.617 -7.933 -0.833 1.00 93.94 330 GLU A N 1
ATOM 2472 C CA . GLU A 1 330 ? -13.644 -8.822 -0.284 1.00 93.94 330 GLU A CA 1
ATOM 2473 C C . GLU A 1 330 ? -14.361 -8.166 0.902 1.00 93.94 330 GLU A C 1
ATOM 2475 O O . GLU A 1 330 ? -15.593 -8.129 0.924 1.00 93.94 330 GLU A O 1
ATOM 2480 N N . ASN A 1 331 ? -13.609 -7.553 1.823 1.00 95.44 331 ASN A N 1
ATOM 2481 C CA . ASN A 1 331 ? -14.182 -6.813 2.946 1.00 95.44 331 ASN A CA 1
ATOM 2482 C C . ASN A 1 331 ? -14.995 -5.590 2.481 1.00 95.44 331 ASN A C 1
ATOM 2484 O O . ASN A 1 331 ? -16.121 -5.385 2.929 1.00 95.44 331 ASN A O 1
ATOM 2488 N N . ALA A 1 332 ? -14.479 -4.805 1.533 1.00 94.94 332 ALA A N 1
ATOM 2489 C CA . ALA A 1 332 ? -15.195 -3.655 0.981 1.00 94.94 332 ALA A CA 1
ATOM 2490 C C . ALA A 1 332 ? -16.509 -4.060 0.284 1.00 94.94 332 ALA A C 1
ATOM 2492 O O . ALA A 1 332 ? -17.527 -3.385 0.453 1.00 94.94 332 ALA A O 1
ATOM 2493 N N . LYS A 1 333 ? -16.509 -5.179 -0.454 1.00 93.88 333 LYS A N 1
ATOM 2494 C CA . LYS A 1 333 ? -17.708 -5.745 -1.094 1.00 93.88 333 LYS A CA 1
ATOM 2495 C C . LYS A 1 333 ? -18.726 -6.229 -0.064 1.00 93.88 333 LYS A C 1
ATOM 2497 O O . LYS A 1 333 ? -19.903 -5.906 -0.198 1.00 93.88 333 LYS A O 1
ATOM 2502 N N . ALA A 1 334 ? -18.283 -6.944 0.973 1.00 93.31 334 ALA A N 1
ATOM 2503 C CA . ALA A 1 334 ? -19.151 -7.392 2.066 1.00 93.31 334 ALA A CA 1
ATOM 2504 C C . ALA A 1 334 ? -19.845 -6.212 2.771 1.00 93.31 334 ALA A C 1
ATOM 2506 O O . ALA A 1 334 ? -21.006 -6.313 3.163 1.00 93.31 334 ALA A O 1
ATOM 2507 N N . ARG A 1 335 ? -19.156 -5.068 2.847 1.00 91.88 335 ARG A N 1
ATOM 2508 C CA . ARG A 1 335 ? -19.647 -3.815 3.435 1.00 91.88 335 ARG A CA 1
ATOM 2509 C C . ARG A 1 335 ? -20.361 -2.888 2.444 1.00 91.88 335 ARG A C 1
ATOM 2511 O O . ARG A 1 335 ? -20.725 -1.779 2.823 1.00 91.88 335 ARG A O 1
ATOM 2518 N N . GLN A 1 336 ? -20.553 -3.318 1.193 1.00 93.00 336 GLN A N 1
ATOM 2519 C CA . GLN A 1 336 ? -21.220 -2.549 0.132 1.00 93.00 336 GLN A CA 1
ATOM 2520 C C . GLN A 1 336 ? -20.605 -1.151 -0.095 1.00 93.00 336 GLN A C 1
ATOM 2522 O O . GLN A 1 336 ? -21.305 -0.179 -0.378 1.00 93.00 336 GLN A O 1
ATOM 2527 N N . ILE A 1 337 ? -19.278 -1.033 0.030 1.00 92.31 337 ILE A N 1
ATOM 2528 C CA . ILE A 1 337 ? -18.574 0.234 -0.187 1.00 92.31 337 ILE A CA 1
ATOM 2529 C C . ILE A 1 337 ? -18.520 0.545 -1.686 1.00 92.31 337 ILE A C 1
ATOM 2531 O O . ILE A 1 337 ? -17.832 -0.131 -2.451 1.00 92.31 337 ILE A O 1
ATOM 2535 N N . ALA A 1 338 ? -19.213 1.607 -2.099 1.00 88.56 338 ALA A N 1
ATOM 2536 C CA . ALA A 1 338 ? -19.123 2.145 -3.452 1.00 88.56 338 ALA A CA 1
ATOM 2537 C C . ALA A 1 338 ? -17.816 2.935 -3.624 1.00 88.56 338 ALA A C 1
ATOM 2539 O O . ALA A 1 338 ? -17.665 4.049 -3.104 1.00 88.56 338 ALA A O 1
ATOM 2540 N N . VAL A 1 339 ? -16.863 2.340 -4.340 1.00 88.56 339 VAL A N 1
ATOM 2541 C CA . VAL A 1 339 ? -15.622 3.004 -4.748 1.00 88.56 339 VAL A CA 1
ATOM 2542 C C . VAL A 1 339 ? -15.793 3.655 -6.127 1.00 88.56 339 VAL A C 1
ATOM 2544 O O . VAL A 1 339 ? -16.555 3.127 -6.941 1.00 88.56 339 VAL A O 1
ATOM 2547 N N . PRO A 1 340 ? -15.116 4.782 -6.411 1.00 85.69 340 PRO A N 1
ATOM 2548 C CA . PRO A 1 340 ? -15.167 5.420 -7.722 1.00 85.69 340 PRO A CA 1
ATOM 2549 C C . PRO A 1 340 ? -14.743 4.453 -8.833 1.00 85.69 340 PRO A C 1
ATOM 2551 O O . PRO A 1 340 ? -13.755 3.727 -8.683 1.00 85.69 340 PRO A O 1
ATOM 2554 N N . ALA A 1 341 ? -15.488 4.454 -9.939 1.00 78.81 341 ALA A N 1
ATOM 2555 C CA . ALA A 1 341 ? -15.043 3.845 -11.188 1.00 78.81 341 ALA A CA 1
ATOM 2556 C C . ALA A 1 341 ? -14.019 4.765 -11.874 1.00 78.81 341 ALA A C 1
ATOM 2558 O O . ALA A 1 341 ? -14.017 5.970 -11.614 1.00 78.81 341 ALA A O 1
ATOM 2559 N N . ASN A 1 342 ? -13.146 4.182 -12.703 1.00 59.19 342 ASN A N 1
ATOM 2560 C CA . ASN A 1 342 ? -12.279 4.953 -13.599 1.00 59.19 342 ASN A CA 1
ATOM 2561 C C . ASN A 1 342 ? -13.113 5.792 -14.572 1.00 59.19 342 ASN A C 1
ATOM 2563 O O . ASN A 1 342 ? -14.173 5.287 -15.012 1.00 59.19 342 ASN A O 1
#

Sequence (342 aa):
METIGNSIGIIWMIATGIIGTAVFLKMRYIYFGDVAKGMFSAWLSCVVGAGVVLGIIGWIAGAIVLVIISFIISYWISIVGGIILLVGLGVLGNMSDGDNPDQASNNKVTMKKIGLIACCAGVIIFAFGIFGHSSKEAPKTAPVATVPPVVQSAGTGNAAMSKPNIPGVEDAQIQKAQNILGQYNIATKVVATSLGKNPNGFLALTKHNESYTFVIVDDINKQAALVPFSADRYNLCNNYNKGNIPPIIFEMLILNDKHDRDEKAGIWNGPTHNIPIYALYKFDANGIVKPGMLSTGQGATPSHYQGVLNEKKNVDIANLFLTEMKTLQENAKARQIAVPAN

pLDDT: mean 70.33, std 25.62, range [22.55, 98.5]

Radius of gyration: 36.06 Å; chains: 1; bounding box: 123×75×90 Å

Foldseek 3Di:
DPPPVVPVVVVVVVVVVVVVVVVVVVVVCVVVVVVVVVVVVVVVCVVVVVVVVVVVVVVVVVVVVVVVVVVVVVVVVVVVVVVVVVVVVVVVVPPPDDDDPVCVVVVVVVVVVVVVVVVVVVVVCVVVVVVPPDDDDDDDDDDDDDDDDDDDDDDDDDDDDDDDDPVVPQVVQQVVVCVLCVVLVNPFRFLFKLPPVDPQWIWTWTDDPQFIWIKTAGPVVRWIKIWGDDVCLLCLLVCQPPPDRDWDKIWIWIAQDDCDPCNQAEDDDDSIGTHIWTWDWHADPVSFIDTDFIFTDGYNDDPDRPHGDDDPVVVSRVVNSRRRSVSRSVRCVVSVPDDDDD